Protein AF-A0A966XH64-F1 (afdb_monomer)

Foldseek 3Di:
DQCLVVVLVVCPDPVNVPFQKKKKQWPPQADPVRHGQDIDIDGSVQSPDSVSVLVVVCVRPVPTDIDIGGPDPVVVVVVVPPPPDDPDDPPDFAEAEEEEEEFADAPQLDPLQADPVRQGLEQKEWEADPPPPDQRIDIDGRVSSSVLNVCCVPPNDVVSLVVCLVVRVQGLSHDDDVRGRVDDRVDDGPSNVVQCVVDVDSGHYYYYHDGPVCVVDPQNPSVLVCVLVSVVVVLVVQVVVCVVVVHHYDYHYDDPDDHPDDDPPQPRPSSVSVVPPDNPPPPPPDD

Nearest PDB structures (foldseek):
  4i0w-assembly2_D  TM=5.482E-01  e=3.931E-04  Clostridium perfringens
  6mw4-assembly1_A  TM=4.835E-01  e=1.012E-02  Clostridioides difficile R20291
  8s7z-assembly2_D  TM=1.781E-01  e=1.167E+00  metagenome
  8s7z-assembly1_A  TM=2.053E-01  e=7.143E+00  metagenome

Radius of gyration: 20.45 Å; Cα contacts (8 Å, |Δi|>4): 408; chains: 1; bounding box: 51×51×65 Å

Secondary structure (DSSP, 8-state):
---HHHHHHHHHSTTTTT-SEEEEEEESSB-TTSPBPPPEEEEGGG-S-HHHHHHHHHHH-TT-EEEEEE--HHHHHHHHTSSS-----TTPPPEEEEEEEEES---TTSGGGB-TTS-BSEEEEEEE-SSSSS-SEEEEEHHHHHHHHHHHHHH-HHHHHHHHHHH-TTSTTSPBTTB--SSPTT---HHHHHHHHH--SS-EEEEEEPPHHHHH-TTSHHHHHHHHHHHHHHHHHHHHHHHHTT-EEEEEEEE-----SS-TTTTSHHHHHHHH-----------

pLDDT: mean 83.19, std 15.69, range [37.81, 98.56]

Solvent-accessible surface area (backbone atoms only — not comparable to full-atom values): 16780 Å² total; per-residue (Å²): 134,84,63,59,67,61,52,51,56,56,51,71,38,85,82,50,62,81,42,68,35,31,34,38,39,44,45,66,54,44,48,97,89,66,49,75,55,76,65,45,79,42,50,49,83,68,56,80,40,71,68,51,44,51,51,51,45,47,73,75,41,72,90,45,50,71,47,84,42,76,54,60,70,64,71,62,56,71,65,68,71,75,79,77,86,81,79,85,60,92,88,67,64,54,78,42,67,33,40,35,34,45,35,42,44,59,55,71,60,42,70,90,40,34,50,100,85,64,51,54,38,49,52,34,42,28,42,31,37,84,82,75,81,62,71,53,58,51,70,39,43,49,71,58,49,50,51,43,35,51,37,35,76,75,66,30,61,66,52,39,37,50,52,48,16,66,79,37,62,40,35,26,45,9,68,48,92,100,38,77,34,78,43,46,84,97,49,84,37,66,25,37,52,51,48,48,68,76,40,79,59,92,55,37,30,32,39,35,29,49,29,44,64,42,71,71,39,85,74,32,63,57,42,61,73,42,49,64,56,52,52,52,52,51,53,52,48,48,50,53,52,18,60,76,67,64,32,44,64,46,77,47,76,48,67,87,73,84,70,87,66,74,59,93,80,57,74,31,68,60,52,45,51,60,71,63,57,64,79,82,74,76,76,75,74,84,126

Structure (mmCIF, N/CA/C/O backbone):
data_AF-A0A9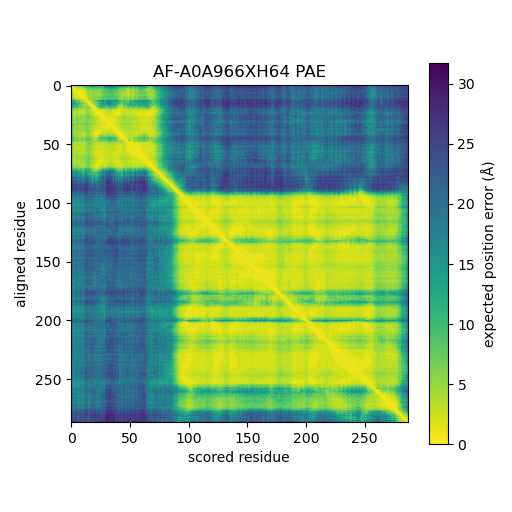66XH64-F1
#
_entry.id   AF-A0A966XH64-F1
#
loop_
_atom_site.group_PDB
_atom_site.id
_atom_site.type_symbol
_atom_site.label_atom_id
_atom_site.label_alt_id
_atom_site.label_comp_id
_atom_site.label_asym_id
_atom_site.label_entity_id
_atom_site.label_seq_id
_atom_site.pdbx_PDB_ins_code
_atom_site.Cartn_x
_atom_site.Cartn_y
_atom_site.Cartn_z
_atom_site.occupancy
_atom_site.B_iso_or_equiv
_atom_site.auth_seq_id
_atom_site.auth_comp_id
_atom_site.auth_asym_id
_atom_site.auth_atom_id
_atom_site.pdbx_PDB_model_num
ATOM 1 N N . TRP A 1 1 ? 7.274 -4.536 -20.091 1.00 41.25 1 TRP A N 1
ATOM 2 C CA . TRP A 1 1 ? 7.434 -5.653 -19.140 1.00 41.25 1 TRP A CA 1
ATOM 3 C C . TRP A 1 1 ? 6.354 -6.669 -19.455 1.00 41.25 1 TRP A C 1
ATOM 5 O O . TRP A 1 1 ? 5.189 -6.355 -19.278 1.00 41.25 1 TRP A O 1
ATOM 15 N N . ASN A 1 2 ? 6.704 -7.820 -20.031 1.00 51.53 2 ASN A N 1
ATOM 16 C CA . ASN A 1 2 ? 5.712 -8.775 -20.527 1.00 51.53 2 ASN A CA 1
ATOM 17 C C . ASN A 1 2 ? 5.490 -9.867 -19.466 1.00 51.53 2 ASN A C 1
ATOM 19 O O . ASN A 1 2 ? 6.179 -10.879 -19.477 1.00 51.53 2 ASN A O 1
ATOM 23 N N . PHE A 1 3 ? 4.588 -9.629 -18.507 1.00 59.50 3 PHE A N 1
ATOM 24 C CA . PHE A 1 3 ? 4.289 -10.559 -17.397 1.00 59.50 3 PHE A CA 1
ATOM 25 C C . PHE A 1 3 ? 3.492 -11.806 -17.836 1.00 59.50 3 PHE A C 1
ATOM 27 O O . PHE A 1 3 ? 3.330 -12.756 -17.071 1.00 59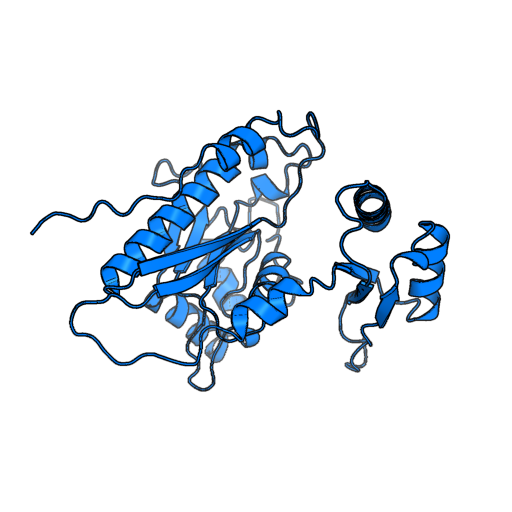.50 3 PHE A O 1
ATOM 34 N N . LEU A 1 4 ? 3.009 -11.819 -19.080 1.00 66.38 4 LEU A N 1
ATOM 35 C CA . LEU A 1 4 ? 2.127 -12.847 -19.632 1.00 66.38 4 LEU A CA 1
ATOM 36 C C . LEU A 1 4 ? 2.702 -14.272 -19.682 1.00 66.38 4 LEU A C 1
ATOM 38 O O . LEU A 1 4 ? 1.945 -15.189 -19.371 1.00 66.38 4 LEU A O 1
ATOM 42 N N . PRO A 1 5 ? 3.982 -14.515 -20.033 1.00 68.50 5 PRO A N 1
ATOM 43 C CA . PRO A 1 5 ? 4.531 -15.871 -20.045 1.00 68.50 5 PRO A CA 1
ATOM 44 C C . PRO A 1 5 ? 4.509 -16.512 -18.653 1.00 68.50 5 PRO A C 1
ATOM 46 O O . PRO A 1 5 ? 4.073 -17.651 -18.503 1.00 68.50 5 PRO A O 1
ATOM 49 N N . THR A 1 6 ? 4.913 -15.754 -17.630 1.00 61.62 6 THR A N 1
ATOM 50 C CA . THR A 1 6 ? 4.937 -16.211 -16.235 1.00 61.62 6 THR A CA 1
ATOM 51 C C . THR A 1 6 ? 3.526 -16.406 -15.689 1.00 61.62 6 THR A C 1
ATOM 53 O O . THR A 1 6 ? 3.247 -17.433 -15.072 1.00 61.62 6 THR A O 1
ATOM 56 N N . ALA A 1 7 ? 2.615 -15.465 -15.968 1.00 65.88 7 ALA A N 1
ATOM 57 C CA . ALA A 1 7 ? 1.212 -15.599 -15.591 1.00 65.88 7 ALA A CA 1
ATOM 58 C C . ALA A 1 7 ? 0.600 -16.859 -16.215 1.00 65.88 7 ALA A C 1
ATOM 60 O O . ALA A 1 7 ? 0.018 -17.671 -15.508 1.00 65.88 7 ALA A O 1
ATOM 61 N N . LEU A 1 8 ? 0.796 -17.088 -17.516 1.00 68.69 8 LEU A N 1
ATOM 62 C CA . LEU A 1 8 ? 0.237 -18.254 -18.193 1.00 68.69 8 LEU A CA 1
ATOM 63 C C . LEU A 1 8 ? 0.797 -19.579 -17.653 1.00 68.69 8 LEU A C 1
ATOM 65 O O . LEU A 1 8 ? 0.033 -20.521 -17.466 1.00 68.69 8 LEU A O 1
ATOM 69 N N . ALA A 1 9 ? 2.097 -19.646 -17.355 1.00 67.88 9 ALA A N 1
ATOM 70 C CA . ALA A 1 9 ? 2.701 -20.831 -16.746 1.00 67.88 9 ALA A CA 1
ATOM 71 C C . ALA A 1 9 ? 2.084 -21.140 -15.369 1.00 67.88 9 ALA A C 1
ATOM 73 O O . ALA A 1 9 ? 1.731 -22.287 -15.093 1.00 67.88 9 ALA A O 1
ATOM 74 N N . ALA A 1 10 ? 1.868 -20.114 -14.538 1.00 64.69 10 ALA A N 1
ATOM 75 C CA . ALA A 1 10 ? 1.192 -20.268 -13.251 1.00 64.69 10 ALA A CA 1
ATOM 76 C C . ALA A 1 10 ? -0.266 -20.735 -13.415 1.00 64.69 10 ALA A C 1
ATOM 78 O O . ALA A 1 10 ? -0.736 -21.581 -12.653 1.00 64.69 10 ALA A O 1
ATOM 79 N N . LEU A 1 11 ? -0.972 -20.241 -14.436 1.00 67.19 11 LEU A N 1
ATOM 80 C CA . LEU A 1 11 ? -2.354 -20.618 -14.756 1.00 67.19 11 LEU A CA 1
ATOM 81 C C . LEU A 1 11 ? -2.501 -22.051 -15.285 1.00 67.19 11 LEU A C 1
ATOM 83 O O . LEU A 1 11 ? -3.556 -22.658 -15.136 1.00 67.19 11 LEU A O 1
ATOM 87 N N . GLN A 1 12 ? -1.460 -22.606 -15.902 1.00 69.00 12 GLN A N 1
ATOM 88 C CA . GLN A 1 12 ? -1.478 -23.977 -16.417 1.00 69.00 12 GLN A CA 1
ATOM 89 C C . GLN A 1 12 ? -1.195 -25.037 -15.338 1.00 69.00 12 GLN A C 1
ATOM 91 O O . GLN A 1 12 ? -1.466 -26.222 -15.572 1.00 69.00 12 GLN A O 1
ATOM 96 N N . SER A 1 13 ? -0.705 -24.626 -14.161 1.00 68.62 13 SER A N 1
ATOM 97 C CA . SER A 1 13 ? -0.529 -25.512 -13.005 1.00 68.62 13 SER A CA 1
ATOM 98 C C . SER A 1 13 ? -1.875 -26.041 -12.477 1.00 68.62 13 SER A C 1
ATOM 100 O O . SER A 1 13 ? -2.925 -25.423 -12.639 1.00 68.62 13 SER A O 1
ATOM 102 N N . SER A 1 14 ? -1.878 -27.234 -11.878 1.00 53.59 14 SER A N 1
ATOM 103 C CA . SER A 1 14 ? -3.109 -27.932 -11.472 1.00 53.59 14 SER A CA 1
ATOM 104 C C . SER A 1 14 ? -3.907 -27.220 -10.374 1.00 53.59 14 SER A C 1
ATOM 106 O O . SER A 1 14 ? -5.112 -27.438 -10.274 1.00 53.59 14 SER A O 1
ATOM 108 N N . GLU A 1 15 ? -3.278 -26.359 -9.571 1.00 54.91 15 GLU A N 1
ATOM 109 C CA . GLU A 1 15 ? -3.934 -25.670 -8.450 1.00 54.91 15 GLU A CA 1
ATOM 110 C C . GLU A 1 15 ? -4.734 -24.424 -8.864 1.00 54.91 15 GLU A C 1
ATOM 112 O O . GLU A 1 15 ? -5.718 -24.078 -8.206 1.00 54.91 15 GLU A O 1
ATOM 117 N N . THR A 1 16 ? -4.377 -23.772 -9.975 1.00 53.72 16 THR A N 1
ATOM 118 C CA . THR A 1 16 ? -5.009 -22.526 -10.453 1.00 53.72 16 THR A CA 1
ATOM 119 C C . THR A 1 16 ? -6.187 -22.751 -11.402 1.00 53.72 16 THR A C 1
ATOM 121 O O . THR A 1 16 ? -6.945 -21.813 -11.659 1.00 53.72 16 THR A O 1
ATOM 124 N N . ARG A 1 17 ? -6.433 -23.998 -11.832 1.00 60.53 17 ARG A N 1
ATOM 125 C CA . ARG A 1 17 ? -7.585 -24.405 -12.668 1.00 60.53 17 ARG A CA 1
ATOM 126 C C . ARG A 1 17 ? -8.958 -24.256 -12.000 1.00 60.53 17 ARG A C 1
ATOM 128 O O . ARG A 1 17 ? -9.963 -24.625 -12.592 1.00 60.53 17 ARG A O 1
ATOM 135 N N . LYS A 1 18 ? -9.027 -23.737 -10.772 1.00 59.69 18 LYS A N 1
ATOM 136 C CA . LYS A 1 18 ? -10.293 -23.500 -10.060 1.00 59.69 18 LYS A CA 1
ATOM 137 C C . LYS A 1 18 ? -11.109 -22.331 -10.631 1.00 59.69 18 LYS A C 1
ATOM 139 O O . LYS A 1 18 ? -12.272 -22.190 -10.269 1.00 59.69 18 LYS A O 1
ATOM 144 N N . ASN A 1 19 ? -10.518 -21.491 -11.485 1.00 63.59 19 ASN A N 1
ATOM 145 C CA . ASN A 1 19 ? -11.215 -20.372 -12.116 1.00 63.59 19 ASN A CA 1
ATOM 146 C C . ASN A 1 19 ? -11.567 -20.702 -13.570 1.00 63.59 19 ASN A C 1
ATOM 148 O O . ASN A 1 19 ? -10.687 -20.807 -14.421 1.00 63.59 19 ASN A O 1
ATOM 152 N N . ASP A 1 20 ? -12.863 -20.781 -13.867 1.00 77.94 20 ASP A N 1
ATOM 153 C CA . ASP A 1 20 ? -13.353 -21.040 -15.230 1.00 77.94 20 ASP A CA 1
ATOM 154 C C . ASP A 1 20 ? -13.128 -19.838 -16.168 1.00 77.94 20 ASP A C 1
ATOM 156 O O . ASP A 1 20 ? -13.084 -19.980 -17.391 1.00 77.94 20 ASP A O 1
ATOM 160 N N . HIS A 1 21 ? -13.012 -18.634 -15.597 1.00 82.12 21 HIS A N 1
ATOM 161 C CA . HIS A 1 21 ? -12.959 -17.379 -16.337 1.00 82.12 21 HIS A CA 1
ATOM 162 C C . HIS A 1 21 ? -11.909 -16.419 -15.774 1.00 82.12 21 HIS A C 1
ATOM 164 O O . HIS A 1 21 ? -11.651 -16.350 -14.571 1.00 82.12 21 HIS A O 1
ATOM 170 N N . TYR A 1 22 ? -11.362 -15.614 -16.675 1.00 85.06 22 TYR A N 1
ATOM 171 C CA . TYR A 1 22 ? -10.426 -14.534 -16.404 1.00 85.06 22 TYR A CA 1
ATOM 172 C C . TYR A 1 22 ? -10.934 -13.251 -17.050 1.00 85.06 22 TYR A C 1
ATOM 174 O O . TYR A 1 22 ? -11.783 -13.276 -17.942 1.00 85.06 22 TYR A O 1
ATOM 182 N N . GLN A 1 23 ? -10.399 -12.121 -16.616 1.00 87.50 23 GLN A N 1
ATOM 183 C CA . GLN A 1 23 ? -10.641 -10.818 -17.206 1.00 87.50 23 GLN A CA 1
ATOM 184 C C . GLN A 1 23 ? -9.328 -10.258 -17.747 1.00 87.50 23 GLN A C 1
ATOM 186 O O . GLN A 1 23 ? -8.337 -10.157 -17.026 1.00 87.50 23 GLN A O 1
ATOM 191 N N . LEU A 1 24 ? -9.336 -9.892 -19.026 1.00 87.94 24 LEU A N 1
ATOM 192 C CA . LEU A 1 24 ? -8.301 -9.085 -19.653 1.00 87.94 24 LEU A CA 1
ATOM 193 C C . LEU A 1 24 ? -8.607 -7.615 -19.396 1.00 87.94 24 LEU A C 1
ATOM 195 O O . LEU A 1 24 ? -9.653 -7.108 -19.811 1.00 87.94 24 LEU A O 1
ATOM 199 N N . ILE A 1 25 ? -7.690 -6.948 -18.704 1.00 84.62 25 ILE A N 1
ATOM 200 C CA . ILE A 1 25 ? -7.799 -5.545 -18.318 1.00 84.62 25 ILE A CA 1
ATOM 201 C C . ILE A 1 25 ? -6.738 -4.762 -19.100 1.00 84.62 25 ILE A C 1
ATOM 203 O O . ILE A 1 25 ? -5.549 -5.010 -18.887 1.00 84.62 25 ILE A O 1
ATOM 207 N N . PRO A 1 26 ? -7.129 -3.853 -20.009 1.00 87.44 26 PRO A N 1
ATOM 208 C CA . PRO A 1 26 ? -6.177 -3.087 -20.799 1.00 87.44 26 PRO A CA 1
ATOM 209 C C . PRO A 1 26 ? -5.445 -2.054 -19.935 1.00 87.44 26 PRO A C 1
ATOM 211 O O . PRO A 1 26 ? -6.023 -1.439 -19.035 1.00 87.44 26 PRO A O 1
ATOM 214 N N . VAL A 1 27 ? -4.172 -1.828 -20.238 1.00 78.88 27 VAL A N 1
ATOM 215 C CA . VAL A 1 27 ? -3.314 -0.841 -19.585 1.00 78.88 27 VAL A CA 1
ATOM 216 C C . VAL A 1 27 ? -2.642 0.008 -20.671 1.00 78.88 27 VAL A C 1
ATOM 218 O O . VAL A 1 27 ? -1.902 -0.533 -21.491 1.00 78.88 27 VAL A O 1
ATOM 221 N N . PRO A 1 28 ? -2.871 1.336 -20.693 1.00 83.50 28 PRO A N 1
ATOM 222 C CA . PRO A 1 28 ? -3.762 2.106 -19.812 1.00 83.50 28 PRO A CA 1
ATOM 223 C C . PRO A 1 28 ? -5.261 1.829 -20.058 1.00 83.50 28 PRO A C 1
ATOM 225 O O . PRO A 1 28 ? -5.661 1.511 -21.171 1.00 83.50 28 PRO A O 1
ATOM 228 N N . LEU A 1 29 ? -6.111 2.045 -19.040 1.00 80.31 29 LEU A N 1
ATOM 229 C CA . LEU A 1 29 ? -7.578 1.850 -19.111 1.00 80.31 29 LEU A CA 1
ATOM 230 C C . LEU A 1 29 ? -8.305 2.810 -20.072 1.00 80.31 29 LEU A C 1
ATOM 232 O O . LEU A 1 29 ? -9.491 2.636 -20.348 1.00 80.31 29 LEU A O 1
ATOM 236 N N . LYS A 1 30 ? -7.626 3.855 -20.547 1.00 83.88 30 LYS A N 1
ATOM 237 C CA . LYS A 1 30 ? -8.154 4.830 -21.505 1.00 83.88 30 LYS A CA 1
ATOM 238 C C . LYS A 1 30 ? -7.196 4.968 -22.681 1.00 83.88 30 LYS A C 1
ATOM 240 O O . LYS A 1 30 ? -5.985 4.820 -22.513 1.00 83.88 30 LYS A O 1
ATOM 245 N N . LYS A 1 31 ? -7.733 5.252 -23.864 1.00 88.19 31 LYS A N 1
ATOM 246 C CA . LYS A 1 31 ? -6.954 5.619 -25.052 1.00 88.19 31 LYS A CA 1
ATOM 247 C C . LYS A 1 31 ? -6.416 7.048 -24.916 1.00 88.19 31 LYS A C 1
ATOM 249 O O . LYS A 1 31 ? -6.796 7.785 -24.005 1.00 88.19 31 LYS A O 1
ATOM 254 N N . ALA A 1 32 ? -5.529 7.441 -25.830 1.00 86.00 32 ALA A N 1
ATOM 255 C CA . ALA A 1 32 ? -4.934 8.781 -25.843 1.00 86.00 32 ALA A CA 1
ATOM 256 C C . ALA A 1 32 ? -5.978 9.906 -25.991 1.00 86.00 32 ALA A C 1
ATOM 258 O O . ALA A 1 32 ? -5.779 11.000 -25.474 1.00 86.00 32 ALA A O 1
ATOM 259 N N . ASP A 1 33 ? -7.109 9.619 -26.638 1.00 90.12 33 ASP A N 1
ATOM 260 C CA . ASP A 1 33 ? -8.251 10.530 -26.790 1.00 90.12 33 ASP A CA 1
ATOM 261 C C . ASP A 1 33 ? -9.179 10.577 -25.555 1.00 90.12 33 ASP A C 1
ATOM 263 O O . ASP A 1 33 ? -10.186 11.283 -25.551 1.00 90.12 33 ASP A O 1
ATOM 267 N N . GLY A 1 34 ? -8.856 9.830 -24.493 1.00 85.50 34 GLY A N 1
ATOM 268 C CA . GLY A 1 34 ? -9.627 9.765 -23.253 1.00 85.50 34 GLY A CA 1
ATOM 269 C C . GLY A 1 34 ? -10.794 8.774 -23.264 1.00 85.50 34 GLY A C 1
ATOM 270 O O . GLY A 1 34 ? -11.421 8.591 -22.212 1.00 85.50 34 GLY A O 1
ATOM 271 N N . THR A 1 35 ? -11.070 8.103 -24.387 1.00 90.62 35 THR A N 1
ATOM 272 C CA . THR A 1 35 ? -12.113 7.070 -24.456 1.00 90.62 35 THR A CA 1
ATOM 273 C C . THR A 1 35 ? -11.723 5.841 -23.618 1.00 90.62 35 THR A C 1
ATOM 275 O O . THR A 1 35 ? -10.549 5.454 -23.601 1.00 90.62 35 THR A O 1
ATOM 278 N N . PRO A 1 36 ? -12.656 5.225 -22.865 1.00 85.25 36 PRO A N 1
ATOM 279 C CA . PRO A 1 36 ? -12.375 4.002 -22.114 1.00 85.25 36 PRO A CA 1
ATOM 280 C C . PRO A 1 36 ? -12.020 2.834 -23.042 1.00 85.25 36 PRO A C 1
ATOM 282 O O . PRO A 1 36 ? -12.632 2.670 -24.095 1.00 85.25 36 PRO A O 1
ATOM 285 N N . ARG A 1 37 ? -11.062 1.999 -22.635 1.00 88.31 37 ARG A N 1
ATOM 286 C CA . ARG A 1 37 ? -10.805 0.700 -23.269 1.00 88.31 37 ARG A CA 1
ATOM 287 C C . ARG A 1 37 ? -11.661 -0.374 -22.594 1.00 88.31 37 ARG A C 1
ATOM 289 O O . ARG A 1 37 ? -11.861 -0.342 -21.380 1.00 88.31 37 ARG A O 1
ATOM 296 N N . GLU A 1 38 ? -12.163 -1.327 -23.372 1.00 87.44 38 GLU A N 1
ATOM 297 C CA . GLU A 1 38 ? -13.032 -2.384 -22.853 1.00 87.44 38 GLU A CA 1
ATOM 298 C C . GLU A 1 38 ? -12.235 -3.487 -22.146 1.00 87.44 38 GLU A C 1
ATOM 300 O O . GLU A 1 38 ? -11.211 -3.966 -22.636 1.00 87.44 38 GLU A O 1
ATOM 305 N N . THR A 1 39 ? -12.734 -3.935 -20.991 1.00 87.38 39 THR A N 1
ATOM 306 C CA . THR A 1 39 ? -12.255 -5.169 -20.357 1.00 87.38 39 THR A CA 1
ATOM 307 C C . THR A 1 39 ? -13.004 -6.358 -20.939 1.00 87.38 39 THR A C 1
ATOM 309 O O . THR A 1 39 ? -14.230 -6.312 -21.033 1.00 87.38 39 THR A O 1
ATOM 312 N N . THR A 1 40 ? -12.311 -7.451 -21.245 1.00 89.44 40 THR A N 1
ATOM 313 C CA . THR A 1 40 ? -12.943 -8.637 -21.846 1.00 89.44 40 THR A CA 1
ATOM 314 C C . THR A 1 40 ? -12.830 -9.842 -20.927 1.00 89.44 40 THR A C 1
ATOM 316 O O . THR A 1 40 ? -11.745 -10.163 -20.446 1.00 89.44 40 THR A O 1
ATOM 319 N N . LYS A 1 41 ? -13.946 -10.542 -20.700 1.00 89.38 41 LYS A N 1
ATOM 320 C CA . LYS A 1 41 ? -13.931 -11.842 -20.021 1.00 89.38 41 LYS A CA 1
ATOM 321 C C . LYS A 1 41 ? -13.487 -12.925 -20.999 1.00 89.38 41 LYS A C 1
ATOM 323 O O . LYS A 1 41 ? -13.984 -12.985 -22.120 1.00 89.38 41 LYS A O 1
ATOM 328 N N . ILE A 1 42 ? -12.587 -13.796 -20.568 1.00 86.88 42 ILE A N 1
ATOM 329 C CA . ILE A 1 42 ? -12.110 -14.931 -21.353 1.00 86.88 42 ILE A CA 1
ATOM 330 C C . ILE A 1 42 ? -12.251 -16.216 -20.541 1.00 86.88 42 ILE A C 1
ATOM 332 O O . ILE A 1 42 ? -11.940 -16.244 -19.353 1.00 86.88 42 ILE A O 1
ATOM 336 N N . ALA A 1 43 ? -12.730 -17.281 -21.177 1.00 85.19 43 ALA A N 1
ATOM 337 C CA . ALA A 1 43 ? -12.742 -18.606 -20.567 1.00 85.19 43 ALA A CA 1
ATOM 338 C C . ALA A 1 43 ? -11.314 -19.167 -20.481 1.00 85.19 43 ALA A C 1
ATOM 340 O O . ALA A 1 43 ? -10.504 -18.933 -21.387 1.00 85.19 43 ALA A O 1
ATOM 341 N N . PHE A 1 44 ? -11.019 -19.934 -19.428 1.00 79.31 44 PHE A N 1
ATOM 342 C CA . PHE A 1 44 ? -9.717 -20.586 -19.237 1.00 79.31 44 PHE A CA 1
ATOM 343 C C . PHE A 1 44 ? -9.340 -21.498 -20.410 1.00 79.31 44 PHE A C 1
ATOM 345 O O . PHE A 1 44 ? -8.196 -21.510 -20.850 1.00 79.31 44 PHE A O 1
ATOM 352 N N . GLU A 1 45 ? -10.310 -22.207 -20.986 1.00 75.56 45 GLU A N 1
ATOM 353 C CA . GLU A 1 45 ? -10.104 -23.069 -22.160 1.00 75.56 45 GLU A CA 1
ATOM 354 C C . GLU A 1 45 ? -9.557 -22.290 -23.371 1.00 75.56 45 GLU A C 1
ATOM 356 O O . GLU A 1 45 ? -8.821 -22.826 -24.199 1.00 75.56 45 GLU A O 1
ATOM 361 N N . GLY A 1 46 ? -9.847 -20.986 -23.441 1.00 66.88 46 GLY A N 1
ATOM 362 C CA . GLY A 1 46 ? -9.312 -20.070 -24.446 1.00 66.88 46 GLY A CA 1
ATOM 363 C C . GLY A 1 46 ? -7.860 -19.632 -24.211 1.00 66.88 46 GLY A C 1
ATOM 364 O O . GLY A 1 46 ? -7.334 -18.884 -25.035 1.00 66.88 46 GLY A O 1
ATOM 365 N N . LEU A 1 47 ? -7.221 -20.075 -23.121 1.00 75.56 47 LEU A N 1
ATOM 366 C CA . LEU A 1 47 ? -5.845 -19.767 -22.704 1.00 75.56 47 LEU A CA 1
ATOM 367 C C . LEU A 1 47 ? -4.883 -20.947 -22.928 1.00 75.56 47 LEU A C 1
ATOM 369 O O . LEU A 1 47 ? -3.981 -21.206 -22.133 1.00 75.56 47 LEU A O 1
ATOM 373 N N . SER A 1 48 ? -5.049 -21.677 -24.031 1.00 76.00 48 SER A N 1
ATOM 374 C CA . SER A 1 48 ? -4.249 -22.877 -24.316 1.00 76.00 48 SER A CA 1
ATOM 375 C C . SER A 1 48 ? -2.766 -22.594 -24.594 1.00 76.00 48 SER A C 1
ATOM 377 O O . SER A 1 48 ? -1.927 -23.477 -24.426 1.00 76.00 48 SER A O 1
ATOM 379 N N . SER A 1 49 ? -2.411 -21.372 -25.007 1.00 81.81 49 SER A N 1
ATOM 380 C CA . SER A 1 49 ? -1.019 -20.965 -25.220 1.00 81.81 49 SER A CA 1
ATOM 381 C C . SER A 1 49 ? -0.838 -19.447 -25.184 1.00 81.81 49 SER A C 1
ATOM 383 O O . SER A 1 49 ? -1.779 -18.680 -25.406 1.00 81.81 49 SER A O 1
ATOM 385 N N . LEU A 1 50 ? 0.410 -19.011 -24.985 1.00 80.56 50 LEU A N 1
ATOM 386 C CA . LEU A 1 50 ? 0.780 -17.594 -24.988 1.00 80.56 50 LEU A CA 1
ATOM 387 C C . LEU A 1 50 ? 0.449 -16.936 -26.329 1.00 80.56 50 LEU A C 1
ATOM 389 O O . LEU A 1 50 ? -0.054 -15.819 -26.358 1.00 80.56 50 LEU A O 1
ATOM 393 N N . LYS A 1 51 ? 0.660 -17.659 -27.433 1.00 85.75 51 LYS A N 1
ATOM 394 C CA . LYS A 1 51 ? 0.366 -17.177 -28.785 1.00 85.75 51 LYS A CA 1
ATOM 395 C C . LYS A 1 51 ? -1.127 -16.902 -28.984 1.00 85.75 51 LYS A C 1
ATOM 397 O O . LYS A 1 51 ? -1.485 -15.907 -29.606 1.00 85.75 51 LYS A O 1
ATOM 402 N N . VAL A 1 52 ? -1.995 -17.755 -28.436 1.00 85.00 52 VAL A N 1
ATOM 403 C CA . VAL A 1 52 ? -3.454 -17.558 -28.492 1.00 85.00 52 VAL A CA 1
ATOM 404 C C . VAL A 1 52 ? -3.863 -16.332 -27.679 1.00 85.00 52 VAL A C 1
ATOM 406 O O . VAL A 1 52 ? -4.639 -15.510 -28.163 1.00 85.00 52 VAL A O 1
ATOM 409 N N . LEU A 1 53 ? -3.309 -16.173 -26.474 1.00 84.88 53 LEU A N 1
ATOM 410 C CA . LEU A 1 53 ? -3.597 -15.023 -25.619 1.00 84.88 53 LEU A CA 1
ATOM 411 C C . LEU A 1 53 ? -3.122 -13.703 -26.243 1.00 84.88 53 LEU A C 1
ATOM 413 O O . LEU A 1 53 ? -3.888 -12.745 -26.297 1.00 84.88 53 LEU A O 1
ATOM 417 N N . GLN A 1 54 ? -1.908 -13.681 -26.797 1.00 87.44 54 GLN A N 1
ATOM 418 C CA . GLN A 1 54 ? -1.369 -12.533 -27.533 1.00 87.44 54 GLN A CA 1
ATOM 419 C C . GLN A 1 54 ? -2.224 -12.186 -28.756 1.00 87.44 54 GLN A C 1
ATOM 421 O O . GLN A 1 54 ? -2.512 -11.015 -28.983 1.00 87.44 54 GLN A O 1
ATOM 426 N N . GLY A 1 55 ? -2.684 -13.190 -29.512 1.00 89.38 55 GLY A N 1
ATOM 427 C CA . GLY A 1 55 ? -3.590 -12.977 -30.643 1.00 89.38 55 GLY A CA 1
ATOM 428 C C . GLY A 1 55 ? -4.928 -12.363 -30.222 1.00 89.38 55 GLY A C 1
ATOM 429 O O . GLY A 1 55 ? -5.418 -11.455 -30.885 1.00 89.38 55 GLY A O 1
ATOM 430 N N . LYS A 1 56 ? -5.494 -12.805 -29.090 1.00 88.38 56 LYS A N 1
ATOM 431 C CA . LYS A 1 56 ? -6.717 -12.214 -28.522 1.00 88.38 56 LYS A CA 1
ATOM 432 C C . LYS A 1 56 ? -6.500 -10.771 -28.067 1.00 88.38 56 LYS A C 1
ATOM 434 O O . LYS A 1 56 ? -7.330 -9.929 -28.377 1.00 88.38 56 LYS A O 1
ATOM 439 N N . MET A 1 57 ? -5.401 -10.481 -27.371 1.00 89.94 57 MET A N 1
ATOM 440 C CA . MET A 1 57 ? -5.070 -9.118 -26.936 1.00 89.94 57 MET A CA 1
ATOM 441 C C . MET A 1 57 ? -4.907 -8.169 -28.127 1.00 89.94 57 MET A C 1
ATOM 443 O O . MET A 1 57 ? -5.535 -7.118 -28.153 1.00 89.94 57 MET A O 1
ATOM 447 N N . ALA A 1 58 ? -4.144 -8.577 -29.145 1.00 90.06 58 ALA A N 1
ATOM 448 C CA . ALA A 1 58 ? -3.935 -7.774 -30.348 1.00 90.06 58 ALA A CA 1
ATOM 449 C C . ALA A 1 58 ? -5.234 -7.532 -31.138 1.00 90.06 58 ALA A C 1
ATOM 451 O O . ALA A 1 58 ? -5.387 -6.484 -31.756 1.00 90.06 58 ALA A O 1
ATOM 452 N N . ALA A 1 59 ? -6.170 -8.489 -31.116 1.00 91.31 59 ALA A N 1
ATOM 453 C CA . ALA A 1 59 ? -7.482 -8.338 -31.742 1.00 91.31 59 ALA A CA 1
ATOM 454 C C . ALA A 1 59 ? -8.431 -7.420 -30.952 1.00 91.31 59 ALA A C 1
ATOM 456 O O . ALA A 1 59 ? -9.312 -6.813 -31.555 1.00 91.31 59 ALA A O 1
ATOM 457 N N . LEU A 1 60 ? -8.274 -7.335 -29.626 1.00 91.12 60 LEU A N 1
ATOM 458 C CA . LEU A 1 60 ? -9.058 -6.433 -28.781 1.00 91.12 60 LEU A CA 1
ATOM 459 C C . LEU A 1 60 ? -8.579 -4.990 -28.931 1.00 91.12 60 LEU A C 1
ATOM 461 O O . LEU A 1 60 ? -9.384 -4.097 -29.186 1.00 91.12 60 LEU A O 1
ATOM 465 N N . ASP A 1 61 ? -7.277 -4.767 -28.767 1.00 90.62 61 ASP A N 1
ATOM 466 C CA . ASP A 1 61 ? -6.663 -3.458 -28.937 1.00 90.62 61 ASP A CA 1
ATOM 467 C C . ASP A 1 61 ? -5.138 -3.617 -29.120 1.00 90.62 61 ASP A C 1
ATOM 469 O O . ASP A 1 61 ? -4.430 -3.930 -28.157 1.00 90.62 61 ASP A O 1
ATOM 473 N N . PRO A 1 62 ? -4.605 -3.425 -30.341 1.00 89.62 62 PRO A N 1
ATOM 474 C CA . PRO A 1 62 ? -3.185 -3.632 -30.625 1.00 89.62 62 PRO A CA 1
ATOM 475 C C . PRO A 1 62 ? -2.273 -2.610 -29.929 1.00 89.62 62 PRO A C 1
ATOM 477 O O . PRO A 1 62 ? -1.074 -2.855 -29.814 1.00 89.62 62 PRO A O 1
ATOM 480 N N . ASP A 1 63 ? -2.834 -1.499 -29.440 1.00 88.94 63 ASP A N 1
ATOM 481 C CA . ASP A 1 63 ? -2.102 -0.416 -28.781 1.00 88.94 63 ASP A CA 1
ATOM 482 C C . ASP A 1 63 ? -2.186 -0.492 -27.243 1.00 88.94 63 ASP A C 1
ATOM 484 O O . ASP A 1 63 ? -1.863 0.485 -26.556 1.00 88.94 63 ASP A O 1
ATOM 488 N N . ALA A 1 64 ? -2.709 -1.585 -26.678 1.00 84.88 64 ALA A N 1
ATOM 489 C CA . ALA A 1 64 ? -2.766 -1.816 -25.233 1.00 84.88 64 ALA A CA 1
ATOM 490 C C . ALA A 1 64 ? -1.899 -3.001 -24.814 1.00 84.88 64 ALA A C 1
ATOM 492 O O . ALA A 1 64 ? -1.921 -4.074 -25.416 1.00 84.88 64 ALA A O 1
ATOM 493 N N . ASP A 1 65 ? -1.234 -2.832 -23.674 1.00 85.25 65 ASP A N 1
ATOM 494 C CA . ASP A 1 65 ? -0.832 -3.968 -22.858 1.00 85.25 65 ASP A CA 1
ATOM 495 C C . ASP A 1 65 ? -2.049 -4.480 -22.075 1.00 85.25 65 ASP A C 1
ATOM 497 O O . ASP A 1 65 ? -3.005 -3.741 -21.837 1.00 85.25 65 ASP A O 1
ATOM 501 N N . TYR A 1 66 ? -2.028 -5.739 -21.636 1.00 85.19 66 TYR A N 1
ATOM 502 C CA . TYR A 1 66 ? -3.112 -6.297 -20.825 1.00 85.19 66 TYR A CA 1
ATOM 503 C C . TYR A 1 66 ? -2.596 -6.979 -19.568 1.00 85.19 66 TYR A C 1
ATOM 505 O O . TYR A 1 66 ? -1.595 -7.697 -19.581 1.00 85.19 66 TYR A O 1
ATOM 513 N N . PHE A 1 67 ? -3.358 -6.801 -18.494 1.00 81.00 67 PHE A N 1
ATOM 514 C CA . PHE A 1 67 ? -3.275 -7.599 -17.285 1.00 81.00 67 PHE A CA 1
ATOM 515 C C . PHE A 1 67 ? -4.328 -8.709 -17.328 1.00 81.00 67 PHE A C 1
ATOM 517 O O . PHE A 1 67 ? -5.468 -8.476 -17.735 1.00 81.00 67 PHE A O 1
ATOM 524 N N . LEU A 1 68 ? -3.953 -9.912 -16.898 1.00 81.50 68 LEU A N 1
ATOM 525 C CA . LEU A 1 68 ? -4.857 -11.053 -16.806 1.00 81.50 68 LEU A CA 1
ATOM 526 C C . LEU A 1 68 ? -5.234 -11.278 -15.339 1.00 81.50 68 LEU A C 1
ATOM 528 O O . LEU A 1 68 ? -4.401 -11.707 -14.545 1.00 81.50 68 LEU A O 1
ATOM 532 N N . SER A 1 69 ? -6.486 -10.992 -14.988 1.00 79.62 69 SER A N 1
ATOM 533 C CA . SER A 1 69 ? -7.004 -11.126 -13.624 1.00 79.62 69 SER A CA 1
ATOM 534 C C . SER A 1 69 ? -7.943 -12.336 -13.508 1.00 79.62 69 SER A C 1
ATOM 536 O O . SER A 1 69 ? -8.836 -12.475 -14.348 1.00 79.62 69 SER A O 1
ATOM 538 N N . PRO A 1 70 ? -7.791 -13.230 -12.515 1.00 77.38 70 PRO A N 1
ATOM 539 C CA . PRO A 1 70 ? -8.763 -14.294 -12.268 1.00 77.38 70 PRO A CA 1
ATOM 540 C C . PRO A 1 70 ? -10.105 -13.714 -11.806 1.00 77.38 70 PRO A C 1
ATOM 542 O O . PRO A 1 70 ? -10.158 -12.899 -10.886 1.00 77.38 70 PRO A O 1
ATOM 545 N N . LEU A 1 71 ? -11.212 -14.168 -12.402 1.00 71.56 71 LEU A N 1
ATOM 546 C CA . LEU A 1 71 ? -12.552 -13.835 -11.912 1.00 71.56 71 LEU A CA 1
ATOM 547 C C . LEU A 1 71 ? -12.902 -14.781 -10.762 1.00 71.56 71 LEU A C 1
ATOM 549 O O . LEU A 1 71 ? -13.506 -15.833 -10.962 1.00 71.56 71 LEU A O 1
ATOM 553 N N . CYS A 1 72 ? -12.483 -14.420 -9.552 1.00 58.88 72 CYS A N 1
ATOM 554 C CA . CYS A 1 72 ? -12.749 -15.226 -8.368 1.00 58.88 72 CYS A CA 1
ATOM 555 C C . CYS A 1 72 ? -14.227 -15.086 -7.956 1.00 58.88 72 CYS A C 1
ATOM 557 O O . CYS A 1 72 ? -14.632 -14.033 -7.460 1.00 58.88 72 CYS A O 1
ATOM 559 N N . LYS A 1 73 ? -15.037 -16.142 -8.140 1.00 54.41 73 LYS A N 1
ATOM 560 C CA . LYS A 1 73 ? -16.459 -16.168 -7.723 1.00 54.41 73 LYS A CA 1
ATOM 561 C C . LYS A 1 73 ? -16.630 -15.891 -6.216 1.00 54.41 73 LYS A C 1
ATOM 563 O O . LYS A 1 73 ? -17.554 -15.191 -5.818 1.00 54.41 73 LYS A O 1
ATOM 568 N N . SER A 1 74 ? -15.694 -16.354 -5.381 1.00 49.50 74 SER A N 1
ATOM 569 C CA . SER A 1 74 ? -15.793 -16.255 -3.915 1.00 49.50 74 SER A CA 1
ATOM 570 C C . SER A 1 74 ? -15.586 -14.844 -3.350 1.00 49.50 74 SER A C 1
ATOM 572 O O . SER A 1 74 ? -16.113 -14.535 -2.280 1.00 49.50 74 SER A O 1
ATOM 574 N N . ALA A 1 75 ? -14.865 -13.966 -4.056 1.00 44.62 75 ALA A N 1
ATOM 575 C CA . ALA A 1 75 ? -14.661 -12.588 -3.606 1.00 44.62 75 ALA A CA 1
ATOM 576 C C . ALA A 1 75 ? -15.960 -11.764 -3.673 1.00 44.62 75 ALA A C 1
ATOM 578 O O . ALA A 1 75 ? -16.164 -10.881 -2.847 1.00 44.62 75 ALA A O 1
ATOM 579 N N . GLN A 1 76 ? -16.860 -12.082 -4.610 1.00 41.81 76 GLN A N 1
ATOM 580 C CA . GLN A 1 76 ? -18.163 -11.418 -4.723 1.00 41.81 76 GLN A CA 1
ATOM 581 C C . GLN A 1 76 ? -19.196 -11.980 -3.734 1.00 41.81 76 GLN A C 1
ATOM 583 O O . GLN A 1 76 ? -19.999 -11.221 -3.197 1.00 41.81 76 GLN A O 1
ATOM 588 N N . GLU A 1 77 ? -19.159 -13.283 -3.439 1.00 40.28 77 GLU A N 1
ATOM 589 C CA . GLU A 1 77 ? -20.160 -13.933 -2.576 1.00 40.28 77 GLU A CA 1
ATOM 590 C C . GLU A 1 77 ? -19.888 -13.764 -1.066 1.00 40.28 77 GLU A C 1
ATOM 592 O O . GLU A 1 77 ? -20.835 -13.654 -0.286 1.00 40.28 77 GLU A O 1
ATOM 597 N N . SER A 1 78 ? -18.625 -13.661 -0.617 1.00 41.44 78 SER A N 1
ATOM 598 C CA . SER A 1 78 ? -18.327 -13.506 0.827 1.00 41.44 78 SER A CA 1
ATOM 599 C C . SER A 1 78 ? -18.635 -12.111 1.399 1.00 41.44 78 SER A C 1
ATOM 601 O O . SER A 1 78 ? -18.679 -11.933 2.617 1.00 41.44 78 SER A O 1
ATOM 603 N N . VAL A 1 79 ? -18.856 -11.118 0.532 1.00 40.41 79 VAL A N 1
ATOM 604 C CA . VAL A 1 79 ? -19.155 -9.729 0.926 1.00 40.41 79 VAL A CA 1
ATOM 605 C C . VAL A 1 79 ? -20.665 -9.486 1.033 1.00 40.41 79 VAL A C 1
ATOM 607 O O . VAL A 1 79 ? -21.101 -8.695 1.864 1.00 40.41 79 VAL A O 1
ATOM 610 N N . LEU A 1 80 ? -21.480 -10.214 0.263 1.00 38.22 80 LEU A N 1
ATOM 611 C CA . LEU A 1 80 ? -22.938 -10.036 0.226 1.00 38.22 80 LEU A CA 1
ATOM 612 C C . LEU A 1 80 ? -23.694 -10.736 1.369 1.00 38.22 80 LEU A C 1
ATOM 614 O O . LEU A 1 80 ? -24.853 -10.417 1.603 1.00 38.22 80 LEU A O 1
ATOM 618 N N . SER A 1 81 ? -23.065 -11.658 2.105 1.00 37.81 81 SER A N 1
ATOM 619 C CA . SER A 1 81 ? -23.732 -12.430 3.173 1.00 37.81 81 SER A CA 1
ATOM 620 C C . SER A 1 81 ? -23.635 -11.819 4.578 1.00 37.81 81 SER A C 1
ATOM 622 O O . SER A 1 81 ? -24.212 -12.361 5.514 1.00 37.81 81 SER A O 1
ATOM 624 N N . THR A 1 82 ? -22.941 -10.689 4.757 1.00 44.75 82 THR A N 1
ATOM 625 C CA . THR A 1 82 ? -22.703 -10.087 6.088 1.00 44.75 82 THR A CA 1
ATOM 626 C C . THR A 1 82 ? -23.645 -8.939 6.474 1.00 44.75 82 THR A C 1
ATOM 628 O O . THR A 1 82 ? -23.416 -8.293 7.492 1.00 44.75 82 THR A O 1
ATOM 631 N N . SER A 1 83 ? -24.693 -8.653 5.695 1.00 43.19 83 SER A N 1
ATOM 632 C CA . SER A 1 83 ? -25.519 -7.445 5.892 1.00 43.19 83 SER A CA 1
ATOM 633 C C . SER A 1 83 ? -26.893 -7.670 6.529 1.00 43.19 83 SER A C 1
ATOM 635 O O . SER A 1 83 ? -27.594 -6.694 6.783 1.00 43.19 83 SER A O 1
ATOM 637 N N . GLU A 1 84 ? -27.284 -8.907 6.831 1.00 41.62 84 GLU A N 1
ATOM 638 C CA . GLU A 1 84 ? -28.599 -9.202 7.408 1.00 41.62 84 GLU A CA 1
ATOM 639 C C . GLU A 1 84 ? -28.426 -9.911 8.757 1.00 41.62 84 GLU A C 1
ATOM 641 O O . GLU A 1 84 ? -27.857 -10.997 8.817 1.00 41.62 84 GLU A O 1
ATOM 646 N N . ASN A 1 85 ? -28.936 -9.282 9.823 1.00 45.69 85 ASN A N 1
ATOM 647 C CA . ASN A 1 85 ? -28.949 -9.699 11.239 1.00 45.69 85 ASN A CA 1
ATOM 648 C C . ASN A 1 85 ? -27.848 -9.094 12.131 1.00 45.69 85 ASN A C 1
ATOM 650 O O . ASN A 1 85 ? -26.910 -9.767 12.550 1.00 45.69 85 ASN A O 1
ATOM 654 N N . LEU A 1 86 ? -28.031 -7.827 12.516 1.00 49.38 86 LEU A N 1
ATOM 655 C CA . LEU A 1 86 ? -27.455 -7.273 13.746 1.00 49.38 86 LEU A CA 1
ATOM 656 C C . LEU A 1 86 ? -28.594 -6.770 14.639 1.00 49.38 86 LEU A C 1
ATOM 658 O O . LEU A 1 86 ? -28.913 -5.583 14.672 1.00 49.38 86 LEU A O 1
ATOM 662 N N . GLU A 1 87 ? -29.220 -7.697 15.362 1.00 48.12 87 GLU A N 1
ATOM 663 C CA . GLU A 1 87 ? -29.871 -7.348 16.622 1.00 48.12 87 GLU A CA 1
ATOM 664 C C . GLU A 1 87 ? -28.757 -7.061 17.639 1.00 48.12 87 GLU A C 1
ATOM 666 O O . GLU A 1 87 ? -27.907 -7.904 17.921 1.00 48.12 87 GLU A O 1
ATOM 671 N N . ASN A 1 88 ? -28.710 -5.816 18.118 1.00 43.53 88 ASN A N 1
ATOM 672 C CA . ASN A 1 88 ? -27.706 -5.325 19.057 1.00 43.53 88 ASN A CA 1
ATOM 673 C C . ASN A 1 88 ? -27.852 -6.014 20.422 1.00 43.53 88 ASN A C 1
ATOM 675 O O . ASN A 1 88 ? -28.607 -5.554 21.277 1.00 43.53 88 ASN A O 1
ATOM 679 N N . THR A 1 89 ? -27.082 -7.073 20.656 1.00 53.31 89 THR A N 1
ATOM 680 C CA . THR A 1 89 ? -26.786 -7.547 22.012 1.00 53.31 89 THR A CA 1
ATOM 681 C C . THR A 1 89 ? -25.702 -6.661 22.627 1.00 53.31 89 THR A C 1
ATOM 683 O O . THR A 1 89 ? -24.584 -6.578 22.110 1.00 53.31 89 THR A O 1
ATOM 686 N N . GLU A 1 90 ? -26.021 -5.982 23.733 1.00 56.41 90 GLU A N 1
ATOM 687 C CA . GLU A 1 90 ? -25.059 -5.185 24.500 1.00 56.41 90 GLU A CA 1
ATOM 688 C C . GLU A 1 90 ? -23.829 -6.032 24.875 1.00 56.41 90 GLU A C 1
ATOM 690 O O . GLU A 1 90 ? -23.937 -7.064 25.534 1.00 56.41 90 GLU A O 1
ATOM 695 N N . GLY A 1 91 ? -22.645 -5.595 24.433 1.00 68.38 91 GLY A N 1
ATOM 696 C CA . GLY A 1 91 ? -21.355 -6.199 24.789 1.00 68.38 91 GLY A CA 1
ATOM 697 C C . GLY A 1 91 ? -20.638 -6.965 23.673 1.00 68.38 91 GLY A C 1
ATOM 698 O O . GLY A 1 91 ? -19.478 -7.338 23.861 1.00 68.38 91 GLY A O 1
ATOM 699 N N . GLN A 1 92 ? -21.255 -7.169 22.505 1.00 69.94 92 GLN A N 1
ATOM 700 C CA . GLN A 1 92 ? -20.577 -7.817 21.381 1.00 69.94 92 GLN A CA 1
ATOM 701 C C . GLN A 1 92 ? -19.838 -6.777 20.528 1.00 69.94 92 GLN A C 1
ATOM 703 O O . GLN A 1 92 ? -20.441 -5.861 19.968 1.00 69.94 92 GLN A O 1
ATOM 708 N N . ARG A 1 93 ? -18.506 -6.889 20.450 1.00 79.69 93 ARG A N 1
ATOM 709 C CA . ARG A 1 93 ? -17.712 -6.065 19.531 1.00 79.69 93 ARG A CA 1
ATOM 710 C C . ARG A 1 93 ? -18.121 -6.383 18.100 1.00 79.69 93 ARG A C 1
ATOM 712 O O . ARG A 1 93 ? -18.255 -7.547 17.734 1.00 79.69 93 ARG A O 1
ATOM 719 N N . THR A 1 94 ? -18.308 -5.338 17.301 1.00 87.00 94 THR A N 1
ATOM 720 C CA . THR A 1 94 ? -18.508 -5.503 15.862 1.00 87.00 94 THR A CA 1
ATOM 721 C C . THR A 1 94 ? -17.171 -5.836 15.209 1.00 87.00 94 THR A C 1
ATOM 723 O O . THR A 1 94 ? -16.135 -5.260 15.561 1.00 87.00 94 THR A O 1
ATOM 726 N N . GLU A 1 95 ? -17.194 -6.794 14.285 1.00 91.31 95 GLU A N 1
ATOM 727 C CA . GLU A 1 95 ? -16.040 -7.134 13.460 1.00 91.31 95 GLU A CA 1
ATOM 728 C C . GLU A 1 95 ? -15.926 -6.132 12.303 1.00 91.31 95 GLU A C 1
ATOM 730 O O . GLU A 1 95 ? -16.897 -5.849 11.602 1.00 91.31 95 GLU A O 1
ATOM 735 N N . GLU A 1 96 ? -14.731 -5.590 12.097 1.00 94.38 96 GLU A N 1
ATOM 736 C CA . GLU A 1 96 ? -14.387 -4.723 10.976 1.00 94.38 96 GLU A CA 1
ATOM 737 C C . GLU A 1 96 ? -13.388 -5.431 10.064 1.00 94.38 96 GLU A C 1
ATOM 739 O O . GLU A 1 96 ? -12.333 -5.892 10.507 1.00 94.38 96 GLU A O 1
ATOM 744 N N . LYS A 1 97 ? -13.696 -5.464 8.768 1.00 94.88 97 LYS A N 1
ATOM 745 C CA . LYS A 1 97 ? -12.787 -5.979 7.746 1.00 94.88 97 LYS A CA 1
ATOM 746 C C . LYS A 1 97 ? -11.888 -4.847 7.248 1.00 94.88 97 LYS A C 1
ATOM 748 O O . LYS A 1 97 ? -12.370 -3.786 6.851 1.00 94.88 97 LYS A O 1
ATOM 753 N N . ILE A 1 98 ? -10.581 -5.081 7.251 1.00 96.62 98 ILE A N 1
ATOM 754 C CA . ILE A 1 98 ? -9.570 -4.178 6.697 1.00 96.62 98 ILE A CA 1
ATOM 755 C C . ILE A 1 98 ? -8.753 -4.944 5.667 1.00 96.62 98 ILE A C 1
ATOM 757 O O . ILE A 1 98 ? -8.376 -6.095 5.896 1.00 96.62 98 ILE A O 1
ATOM 761 N N . ILE A 1 99 ? -8.431 -4.289 4.554 1.00 97.56 99 ILE A N 1
ATOM 762 C CA . ILE A 1 99 ? -7.452 -4.810 3.602 1.00 97.56 99 ILE A CA 1
ATOM 763 C C . ILE A 1 99 ? -6.144 -4.024 3.716 1.00 97.56 99 ILE A C 1
ATOM 765 O O . ILE A 1 99 ? -6.100 -2.813 3.510 1.00 97.56 99 ILE A O 1
ATOM 769 N N . GLY A 1 100 ? -5.077 -4.735 4.068 1.00 98.00 100 GLY A N 1
ATOM 770 C CA . GLY A 1 100 ? -3.700 -4.269 4.087 1.00 98.00 100 GLY A CA 1
ATOM 771 C C . GLY A 1 100 ? -3.054 -4.406 2.711 1.00 98.00 100 GLY A C 1
ATOM 772 O O . GLY A 1 100 ? -3.029 -5.497 2.153 1.00 98.00 100 GLY A O 1
ATOM 773 N N . ILE A 1 101 ? -2.498 -3.327 2.174 1.00 98.00 101 ILE A N 1
ATOM 774 C CA . ILE A 1 101 ? -1.785 -3.304 0.894 1.00 98.00 101 ILE A CA 1
ATOM 775 C C . ILE A 1 101 ? -0.292 -3.1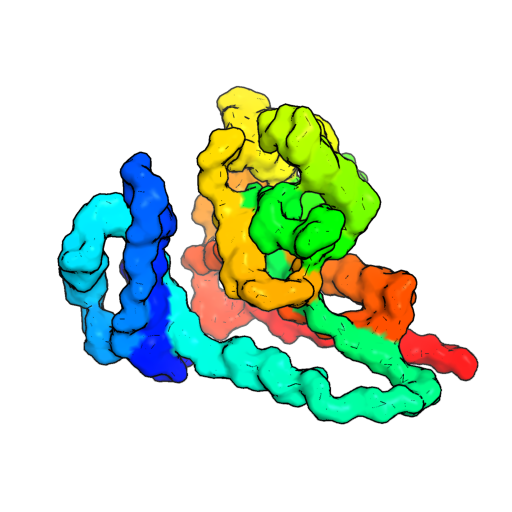56 1.172 1.00 98.00 101 ILE A C 1
ATOM 777 O O . ILE A 1 101 ? 0.127 -2.127 1.698 1.00 98.00 101 ILE A O 1
ATOM 781 N N . ILE A 1 102 ? 0.508 -4.160 0.815 1.00 97.25 102 ILE A N 1
ATOM 782 C CA . ILE A 1 102 ? 1.974 -4.081 0.841 1.00 97.25 102 ILE A CA 1
ATOM 783 C C . ILE A 1 102 ? 2.442 -3.950 -0.600 1.00 97.25 102 ILE A C 1
ATOM 785 O O . ILE A 1 102 ? 2.439 -4.921 -1.360 1.00 97.25 102 ILE A O 1
ATOM 789 N N . ASP A 1 103 ? 2.812 -2.734 -0.979 1.00 95.88 103 ASP A N 1
ATOM 790 C CA . ASP A 1 103 ? 3.197 -2.425 -2.351 1.00 95.88 103 ASP A CA 1
ATOM 791 C C . ASP A 1 103 ? 4.143 -1.214 -2.391 1.00 95.88 103 ASP A C 1
ATOM 793 O O . ASP A 1 103 ? 4.652 -0.771 -1.360 1.00 95.88 103 ASP A O 1
ATOM 797 N N . VAL A 1 104 ? 4.370 -0.650 -3.574 1.00 93.50 104 VAL A N 1
ATOM 798 C CA . VAL A 1 104 ? 5.067 0.622 -3.754 1.00 93.50 104 VAL A CA 1
ATOM 799 C C . VAL A 1 104 ? 4.225 1.692 -4.421 1.00 93.50 104 VAL A C 1
ATOM 801 O O . VAL A 1 104 ? 3.332 1.424 -5.228 1.00 93.50 104 VAL A O 1
ATOM 804 N N . GLY A 1 105 ? 4.559 2.937 -4.084 1.00 92.94 105 GLY A N 1
ATOM 805 C CA . GLY A 1 105 ? 3.968 4.133 -4.660 1.00 92.94 105 GLY A CA 1
ATOM 806 C C . GLY A 1 105 ? 2.502 4.313 -4.309 1.00 92.94 105 GLY A C 1
ATOM 807 O O . GLY A 1 105 ? 1.748 4.782 -5.152 1.00 92.94 105 GLY A O 1
ATOM 808 N N . ILE A 1 106 ? 2.045 3.941 -3.113 1.00 96.62 106 ILE A N 1
ATOM 809 C CA . ILE A 1 106 ? 0.612 3.957 -2.780 1.00 96.62 106 ILE A CA 1
ATOM 810 C C . ILE A 1 106 ? 0.124 5.412 -2.659 1.00 96.62 106 ILE A C 1
ATOM 812 O O . ILE A 1 106 ? 0.223 6.037 -1.606 1.00 96.62 106 ILE A O 1
ATOM 816 N N . ALA A 1 107 ? -0.443 5.962 -3.735 1.00 96.62 107 ALA A N 1
ATOM 817 C CA . ALA A 1 107 ? -1.032 7.299 -3.771 1.00 96.62 107 ALA A CA 1
ATOM 818 C C . ALA A 1 107 ? -2.394 7.319 -3.056 1.00 96.62 107 ALA A C 1
ATOM 820 O O . ALA A 1 107 ? -3.451 7.427 -3.680 1.00 96.62 107 ALA A O 1
ATOM 821 N N . PHE A 1 108 ? -2.378 7.185 -1.730 1.00 97.25 108 PHE A N 1
ATOM 822 C CA . PHE A 1 108 ? -3.570 7.132 -0.871 1.00 97.25 108 PHE A CA 1
ATOM 823 C C . PHE A 1 108 ? -4.424 8.415 -0.928 1.00 97.25 108 PHE A C 1
ATOM 825 O O . PHE A 1 108 ? -5.593 8.396 -0.561 1.00 97.25 108 PHE A O 1
ATOM 832 N N . TRP A 1 109 ? -3.869 9.526 -1.426 1.00 96.50 109 TRP A N 1
ATOM 833 C CA . TRP A 1 109 ? -4.587 10.781 -1.691 1.00 96.50 109 TRP A CA 1
ATOM 834 C C . TRP A 1 109 ? -5.395 10.766 -2.999 1.00 96.50 109 TRP A C 1
ATOM 836 O O . TRP A 1 109 ? -6.008 11.773 -3.363 1.00 96.50 109 TRP A O 1
ATOM 846 N N . ASN A 1 110 ? -5.372 9.666 -3.758 1.00 95.38 110 ASN A N 1
ATOM 847 C CA . ASN A 1 110 ? -6.135 9.552 -4.995 1.00 95.38 110 ASN A CA 1
ATOM 848 C C . ASN A 1 110 ? -7.642 9.645 -4.709 1.00 95.38 110 ASN A C 1
ATOM 850 O O . ASN A 1 110 ? -8.163 8.956 -3.834 1.00 95.38 110 ASN A O 1
ATOM 854 N N . LYS A 1 111 ? -8.358 10.447 -5.509 1.00 94.56 111 LYS A N 1
ATOM 855 C CA . LYS A 1 111 ? -9.804 10.680 -5.362 1.00 94.56 111 LYS A CA 1
ATOM 856 C C . LYS A 1 111 ? -10.656 9.407 -5.352 1.00 94.56 111 LYS A C 1
ATOM 858 O O . LYS A 1 111 ? -11.734 9.422 -4.783 1.00 94.56 111 LYS A O 1
ATOM 863 N N . THR A 1 112 ? -10.186 8.315 -5.961 1.00 93.75 112 THR A N 1
ATOM 864 C CA . THR A 1 112 ? -10.891 7.021 -5.946 1.00 93.75 112 THR A CA 1
ATOM 865 C C . THR A 1 112 ? -11.007 6.432 -4.536 1.00 93.75 112 THR A C 1
ATOM 867 O O . THR A 1 112 ? -11.872 5.601 -4.270 1.00 93.75 112 THR A O 1
ATOM 870 N N . PHE A 1 113 ? -10.140 6.849 -3.610 1.00 96.00 113 PHE A N 1
ATOM 871 C CA . PHE A 1 113 ? -10.158 6.411 -2.216 1.00 96.00 113 PHE A CA 1
ATOM 872 C C . PHE A 1 113 ? -10.921 7.358 -1.294 1.00 96.00 113 PHE A C 1
ATOM 874 O O . PHE A 1 113 ? -11.013 7.060 -0.109 1.00 96.00 113 PHE A O 1
ATOM 881 N N . LEU A 1 114 ? -11.464 8.462 -1.808 1.00 94.81 114 LEU A N 1
ATOM 882 C CA . LEU A 1 114 ? -12.257 9.403 -1.026 1.00 94.81 114 LEU A CA 1
ATOM 883 C C . LEU A 1 114 ? -13.744 9.057 -1.150 1.00 94.81 114 LEU A C 1
ATOM 885 O O . LEU A 1 114 ? -14.203 8.688 -2.232 1.00 94.81 114 LEU A O 1
ATOM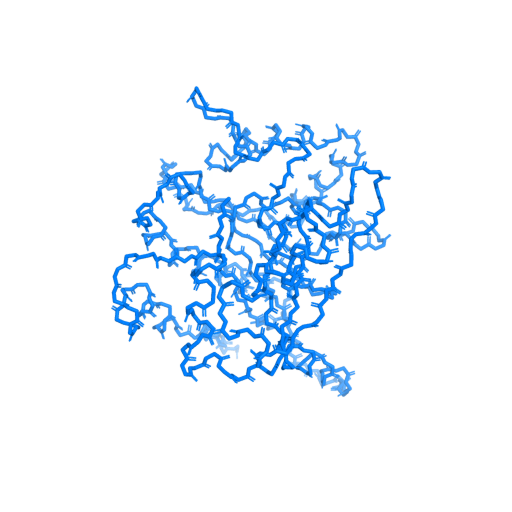 889 N N . ASP A 1 115 ? -14.488 9.161 -0.053 1.00 92.56 115 ASP A N 1
ATOM 890 C CA . ASP A 1 115 ? -15.949 9.106 -0.083 1.00 92.56 115 ASP A CA 1
ATOM 891 C C . ASP A 1 115 ? -16.569 10.452 -0.511 1.00 92.56 115 ASP A C 1
ATOM 893 O O . ASP A 1 115 ? -15.866 11.411 -0.842 1.00 92.56 115 ASP A O 1
ATOM 897 N N . ASP A 1 116 ? -17.903 10.530 -0.503 1.00 90.19 116 ASP A N 1
ATOM 898 C CA . ASP A 1 116 ? -18.649 11.729 -0.916 1.00 90.19 116 ASP A CA 1
ATOM 899 C C . ASP A 1 116 ? -18.396 12.942 0.001 1.00 90.19 116 ASP A C 1
ATOM 901 O O . ASP A 1 116 ? -18.658 14.081 -0.387 1.00 90.19 116 ASP A O 1
ATOM 905 N N . LEU A 1 117 ? -17.868 12.710 1.208 1.00 91.62 117 LEU A N 1
ATOM 906 C CA . LEU A 1 117 ? -17.477 13.738 2.175 1.00 91.62 117 LEU A CA 1
ATOM 907 C C . LEU A 1 117 ? -15.982 14.080 2.086 1.00 91.62 117 LEU A C 1
ATOM 909 O O . LEU A 1 117 ? -15.490 14.916 2.845 1.00 91.62 117 LEU A O 1
ATOM 913 N N . GLY A 1 118 ? -15.245 13.453 1.166 1.00 90.38 118 GLY A N 1
ATOM 914 C CA . GLY A 1 118 ? -13.806 13.634 1.013 1.00 90.38 118 GLY A CA 1
ATOM 915 C C . GLY A 1 118 ? -12.969 12.874 2.046 1.00 90.38 118 GLY A C 1
ATOM 916 O O . GLY A 1 118 ? -11.767 13.127 2.144 1.00 90.38 118 GLY A O 1
ATOM 917 N N . VAL A 1 119 ? -13.564 11.955 2.812 1.00 94.00 119 VAL A N 1
ATOM 918 C CA . VAL A 1 119 ? -12.852 11.134 3.798 1.00 94.00 119 VAL A CA 1
ATOM 919 C C . VAL A 1 119 ? -12.174 9.971 3.085 1.00 94.00 119 VAL A C 1
ATOM 921 O O . VAL A 1 119 ? -12.794 9.236 2.317 1.00 94.00 119 VAL A O 1
ATOM 924 N N . CYS A 1 120 ? -10.877 9.795 3.336 1.00 96.62 120 CYS A N 1
ATOM 925 C CA . CYS A 1 120 ? -10.118 8.705 2.738 1.00 96.62 120 CYS A CA 1
ATOM 926 C C . CYS A 1 120 ? -10.450 7.359 3.398 1.00 96.62 120 CYS A C 1
ATOM 928 O O . CYS A 1 120 ? -10.494 7.245 4.623 1.00 96.62 120 CYS A O 1
ATOM 930 N N . ARG A 1 121 ? -10.622 6.318 2.575 1.00 96.38 121 ARG A N 1
ATOM 931 C CA . ARG A 1 121 ? -10.812 4.926 3.011 1.00 96.38 121 ARG A CA 1
ATOM 932 C C . ARG A 1 121 ? -9.559 4.322 3.649 1.00 96.38 121 ARG A C 1
ATOM 934 O O . ARG A 1 121 ? -9.677 3.340 4.381 1.00 96.38 121 ARG A O 1
ATOM 941 N N . PHE A 1 122 ? -8.375 4.890 3.395 1.00 98.19 122 PHE A N 1
ATOM 942 C CA . PHE A 1 122 ? -7.167 4.518 4.126 1.00 98.19 122 PHE A CA 1
ATOM 943 C C . PHE A 1 122 ? -7.249 5.030 5.565 1.00 98.19 122 PHE A C 1
ATOM 945 O O . PHE A 1 122 ? -7.352 6.234 5.798 1.00 98.19 122 PHE A O 1
ATOM 952 N N . VAL A 1 123 ? -7.176 4.117 6.534 1.00 98.19 123 VAL A N 1
ATOM 953 C CA . VAL A 1 123 ? -7.133 4.471 7.960 1.00 98.19 123 VAL A CA 1
ATOM 954 C C . VAL A 1 123 ? -5.709 4.701 8.463 1.00 98.19 123 VAL A C 1
ATOM 956 O O . VAL A 1 123 ? -5.506 5.495 9.378 1.00 98.19 123 VAL A O 1
ATOM 959 N N . ASP A 1 124 ? -4.731 4.054 7.828 1.00 98.44 124 ASP A N 1
ATOM 960 C CA . ASP A 1 124 ? -3.303 4.215 8.086 1.00 98.44 124 ASP A CA 1
ATOM 961 C C . ASP A 1 124 ? -2.493 3.950 6.805 1.00 98.44 124 ASP A C 1
ATOM 963 O O . ASP A 1 124 ? -2.852 3.090 5.993 1.00 98.44 124 ASP A O 1
ATOM 967 N N . ILE A 1 125 ? -1.374 4.657 6.638 1.00 98.50 125 ILE A N 1
ATOM 968 C CA . ILE A 1 125 ? -0.351 4.351 5.628 1.00 98.50 125 ILE A CA 1
ATOM 969 C C . ILE A 1 125 ? 1.032 4.348 6.290 1.00 98.50 125 ILE A C 1
ATOM 971 O O . ILE A 1 125 ? 1.414 5.296 6.975 1.00 98.50 125 ILE A O 1
ATOM 975 N N . GLY A 1 126 ? 1.751 3.241 6.136 1.00 98.25 126 GLY A N 1
ATOM 976 C CA . GLY A 1 126 ? 3.098 3.027 6.650 1.00 98.25 126 GLY A CA 1
ATOM 977 C C . GLY A 1 126 ? 4.159 3.278 5.587 1.00 98.25 126 GLY A C 1
ATOM 978 O O . GLY A 1 126 ? 3.964 2.938 4.424 1.00 98.25 126 GLY A O 1
ATOM 979 N N . PHE A 1 127 ? 5.301 3.818 5.997 1.00 97.69 127 PHE A N 1
ATOM 980 C CA . PHE A 1 127 ? 6.495 3.961 5.166 1.00 97.69 127 PHE A CA 1
ATOM 981 C C . PHE A 1 127 ? 7.649 3.226 5.829 1.00 97.69 127 PHE A C 1
ATOM 983 O O . PHE A 1 127 ? 7.989 3.516 6.980 1.00 97.69 127 PHE A O 1
ATOM 990 N N . MET A 1 128 ? 8.231 2.265 5.119 1.00 96.81 128 MET A N 1
ATOM 991 C CA . MET A 1 128 ? 9.336 1.473 5.646 1.00 96.81 128 MET A CA 1
ATOM 992 C C . MET A 1 128 ? 10.683 2.189 5.460 1.00 96.81 128 MET A C 1
ATOM 994 O O . MET A 1 128 ? 10.999 2.676 4.374 1.00 96.81 128 MET A O 1
ATOM 998 N N . ASP A 1 129 ? 11.487 2.223 6.522 1.00 94.44 129 ASP A N 1
ATOM 999 C CA . ASP A 1 129 ? 12.851 2.759 6.538 1.00 94.44 129 ASP A CA 1
ATOM 1000 C C . ASP A 1 129 ? 13.736 1.917 7.467 1.00 94.44 129 ASP A C 1
ATOM 1002 O O . ASP A 1 129 ? 13.663 2.010 8.692 1.00 94.44 129 ASP A O 1
ATOM 1006 N N . LEU A 1 130 ? 14.590 1.094 6.862 1.00 89.12 130 LEU A N 1
ATOM 1007 C CA . LEU A 1 130 ? 15.481 0.173 7.572 1.00 89.12 130 LEU A CA 1
ATOM 1008 C C . LEU A 1 130 ? 16.813 0.820 7.968 1.00 89.12 130 LEU A C 1
ATOM 1010 O O . LEU A 1 130 ? 17.539 0.269 8.791 1.00 89.12 130 LEU A O 1
ATOM 1014 N N . ASP A 1 131 ? 17.127 1.986 7.400 1.00 87.56 131 ASP A N 1
ATOM 1015 C CA . ASP A 1 131 ? 18.429 2.637 7.558 1.00 87.56 131 ASP A CA 1
ATOM 1016 C C . ASP A 1 131 ? 18.402 3.716 8.649 1.00 87.56 131 ASP A C 1
ATOM 1018 O O . ASP A 1 131 ? 19.450 4.164 9.113 1.00 87.56 131 ASP A O 1
ATOM 1022 N N . SER A 1 132 ? 17.212 4.161 9.065 1.00 84.69 132 SER A N 1
ATOM 1023 C CA . SER A 1 132 ? 17.045 5.277 10.005 1.00 84.69 132 SER A CA 1
ATOM 1024 C C . SER A 1 132 ? 17.542 5.006 11.431 1.00 84.69 132 SER A C 1
ATOM 1026 O O . SER A 1 132 ? 17.657 5.946 12.221 1.00 84.69 132 SER A O 1
ATOM 1028 N N . GLY A 1 133 ? 17.780 3.739 11.793 1.00 83.19 133 GLY A N 1
ATOM 1029 C CA . GLY A 1 133 ? 18.047 3.320 13.174 1.00 83.19 133 GLY A CA 1
ATOM 1030 C C . GLY A 1 133 ? 16.858 3.517 14.129 1.00 83.19 133 GLY A C 1
ATOM 1031 O O . GLY A 1 133 ? 17.024 3.390 15.342 1.00 83.19 133 GLY A O 1
ATOM 1032 N N . LYS A 1 134 ? 15.674 3.857 13.600 1.00 86.50 134 LYS A N 1
ATOM 1033 C CA . LYS A 1 134 ? 14.405 3.992 14.331 1.00 86.50 134 LYS A CA 1
ATOM 1034 C C . LYS A 1 134 ? 13.527 2.753 14.103 1.00 86.50 134 LYS A C 1
ATOM 1036 O O . LYS A 1 134 ? 14.010 1.702 13.692 1.00 86.50 134 LYS A O 1
ATOM 1041 N N . GLU A 1 135 ? 12.229 2.870 14.392 1.00 89.56 135 GLU A N 1
ATOM 1042 C CA . GLU A 1 135 ? 11.242 1.862 14.008 1.00 89.56 135 GLU A CA 1
ATOM 1043 C C . GLU A 1 135 ? 11.274 1.622 12.492 1.00 89.56 135 GLU A C 1
ATOM 1045 O O . GLU A 1 135 ? 11.284 2.569 11.707 1.00 89.56 135 GLU A O 1
ATOM 1050 N N . ALA A 1 136 ? 11.246 0.347 12.091 1.00 93.38 136 ALA A N 1
ATOM 1051 C CA . ALA A 1 136 ? 11.353 -0.056 10.689 1.00 93.38 136 ALA A CA 1
ATOM 1052 C C . ALA A 1 136 ? 10.215 0.480 9.806 1.00 93.38 136 ALA A C 1
ATOM 1054 O O . ALA A 1 136 ? 10.381 0.570 8.593 1.00 93.38 136 ALA A O 1
ATOM 1055 N N . VAL A 1 137 ? 9.056 0.813 10.38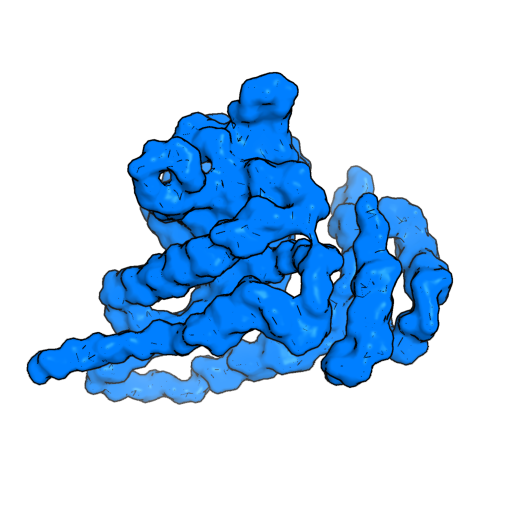6 1.00 96.88 137 VAL A N 1
ATOM 1056 C CA . VAL A 1 137 ? 7.888 1.335 9.667 1.00 96.88 137 VAL A CA 1
ATOM 1057 C C . VAL A 1 137 ? 7.305 2.512 10.436 1.00 96.88 137 VAL A C 1
ATOM 1059 O O . VAL A 1 137 ? 6.939 2.376 11.599 1.00 96.88 137 VAL A O 1
ATOM 1062 N N . SER A 1 138 ? 7.174 3.657 9.768 1.00 96.81 138 SER A N 1
ATOM 1063 C CA . SER A 1 138 ? 6.514 4.850 10.305 1.00 96.81 138 SER A CA 1
ATOM 1064 C C . SER A 1 138 ? 5.111 4.983 9.720 1.00 96.81 138 SER A C 1
ATOM 1066 O O . SER A 1 138 ? 4.970 5.154 8.511 1.00 96.81 138 SER A O 1
ATOM 1068 N N . PHE A 1 139 ? 4.077 4.923 10.562 1.00 97.81 139 PHE A N 1
ATOM 1069 C CA . PHE A 1 139 ? 2.683 5.084 10.138 1.00 97.81 139 PHE A CA 1
ATOM 1070 C C . PHE A 1 139 ? 2.194 6.525 10.280 1.00 97.81 139 PHE A C 1
ATOM 1072 O O . PHE A 1 139 ? 2.456 7.184 11.287 1.00 97.81 139 PHE A O 1
ATOM 1079 N N . ILE A 1 140 ? 1.407 6.981 9.306 1.00 97.38 140 ILE A N 1
ATOM 1080 C CA . ILE A 1 140 ? 0.510 8.130 9.460 1.00 97.38 140 ILE A CA 1
ATOM 1081 C C . ILE A 1 140 ? -0.932 7.637 9.525 1.00 97.38 140 ILE A C 1
ATOM 1083 O O . ILE A 1 140 ? -1.377 6.876 8.666 1.00 97.38 140 ILE A O 1
ATOM 1087 N N . GLY A 1 141 ? -1.647 8.088 10.555 1.00 97.06 141 GLY A N 1
ATOM 1088 C CA . GLY A 1 141 ? -3.071 7.814 10.723 1.00 97.06 141 GLY A CA 1
ATOM 1089 C C . GLY A 1 141 ? -3.957 8.795 9.967 1.00 97.06 141 GLY A C 1
ATOM 1090 O O . GLY A 1 141 ? -3.480 9.663 9.234 1.00 97.06 141 GLY A O 1
ATOM 1091 N N . GLN A 1 142 ? -5.264 8.681 10.194 1.00 95.56 142 GLN A N 1
ATOM 1092 C CA . GLN A 1 142 ? -6.303 9.422 9.471 1.00 95.56 142 GLN A CA 1
ATOM 1093 C C . GLN A 1 142 ? -6.092 10.941 9.420 1.00 95.56 142 GLN A C 1
ATOM 1095 O O . GLN A 1 142 ? -6.310 11.537 8.370 1.00 95.56 142 GLN A O 1
ATOM 1100 N N . GLU A 1 143 ? -5.629 11.576 10.500 1.00 95.75 143 GLU A N 1
ATOM 1101 C CA . GLU A 1 143 ? -5.352 13.021 10.509 1.00 95.75 143 GLU A CA 1
ATOM 1102 C C . GLU A 1 143 ? -4.212 13.393 9.545 1.00 95.75 143 GLU A C 1
ATOM 1104 O O . GLU A 1 143 ? -4.342 14.302 8.721 1.00 95.75 143 GLU A O 1
ATOM 1109 N N . GLY A 1 144 ? -3.111 12.636 9.583 1.00 97.38 144 GLY A N 1
ATOM 1110 C CA . GLY A 1 144 ? -1.992 12.809 8.657 1.00 97.38 144 GLY A CA 1
ATOM 1111 C C . GLY A 1 144 ? -2.396 12.521 7.210 1.00 97.38 144 GLY A C 1
ATOM 1112 O O . GLY A 1 144 ? -2.024 13.260 6.302 1.00 97.38 144 GLY A O 1
ATOM 1113 N N . ILE A 1 145 ? -3.222 11.497 6.988 1.00 98.19 145 ILE A N 1
ATOM 1114 C CA . ILE A 1 145 ? -3.791 11.184 5.671 1.00 98.19 145 ILE A CA 1
ATOM 1115 C C . ILE A 1 145 ? -4.666 12.338 5.163 1.00 98.19 145 ILE A C 1
ATOM 1117 O O . ILE A 1 145 ? -4.516 12.766 4.015 1.00 98.19 145 ILE A O 1
ATOM 1121 N N . ALA A 1 146 ? -5.541 12.886 6.011 1.00 97.12 146 ALA A N 1
ATOM 1122 C CA . ALA A 1 146 ? -6.428 13.994 5.669 1.00 97.12 146 ALA A CA 1
ATOM 1123 C C . ALA A 1 146 ? -5.649 15.263 5.290 1.00 97.12 146 ALA A C 1
ATOM 1125 O O . AL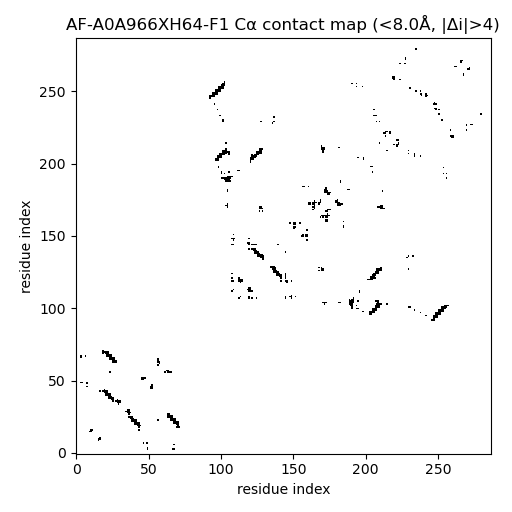A A 1 146 ? -6.044 15.960 4.348 1.00 97.12 146 ALA A O 1
ATOM 1126 N N . LYS A 1 147 ? -4.506 15.526 5.944 1.00 97.75 147 LYS A N 1
ATOM 1127 C CA . LYS A 1 147 ? -3.575 16.602 5.559 1.00 97.75 147 LYS A CA 1
ATOM 1128 C C . LYS A 1 147 ? -3.153 16.462 4.093 1.00 97.75 147 LYS A C 1
ATOM 1130 O O . LYS A 1 147 ? -3.311 17.410 3.326 1.00 97.75 147 LYS A O 1
ATOM 1135 N N . TYR A 1 148 ? -2.669 15.289 3.682 1.00 97.94 148 TYR A N 1
ATOM 1136 C CA . TYR A 1 148 ? -2.213 15.066 2.303 1.00 97.94 148 TYR A CA 1
ATOM 1137 C C . TYR A 1 148 ? -3.363 15.054 1.288 1.00 97.94 148 TYR A C 1
ATOM 1139 O O . TYR A 1 148 ? -3.202 15.574 0.185 1.00 97.94 148 TYR A O 1
ATOM 1147 N N . CYS A 1 149 ? -4.540 14.537 1.651 1.00 97.19 149 CYS A N 1
ATOM 1148 C CA . CYS A 1 149 ? -5.730 14.609 0.792 1.00 97.19 149 CYS A CA 1
ATOM 1149 C C . CYS A 1 149 ? -6.165 16.067 0.562 1.00 97.19 149 CYS A C 1
ATOM 1151 O O . CYS A 1 149 ? -6.431 16.473 -0.568 1.00 97.19 149 CYS A O 1
ATOM 1153 N N . THR A 1 150 ? -6.154 16.887 1.616 1.00 96.25 150 THR A N 1
ATOM 1154 C CA . THR A 1 150 ? -6.442 18.327 1.528 1.00 96.25 150 THR A CA 1
ATOM 1155 C C . THR A 1 150 ? -5.390 19.051 0.690 1.00 96.25 150 THR A C 1
ATOM 1157 O O . THR A 1 150 ? -5.724 19.888 -0.151 1.00 96.25 150 THR A O 1
ATOM 1160 N N . GLN A 1 151 ? -4.113 18.720 0.885 1.00 97.19 151 GLN A N 1
ATOM 1161 C CA . GLN A 1 151 ? -3.021 19.290 0.104 1.00 97.19 151 GLN A CA 1
ATOM 1162 C C . GLN A 1 151 ? -3.142 18.928 -1.382 1.00 97.19 151 GLN A C 1
ATOM 1164 O O . GLN A 1 151 ? -2.968 19.800 -2.230 1.00 97.19 151 GLN A O 1
ATOM 1169 N N . MET A 1 152 ? -3.521 17.690 -1.715 1.00 96.06 152 MET A N 1
ATOM 1170 C CA . MET A 1 152 ? -3.792 17.279 -3.096 1.00 96.06 152 MET A CA 1
ATOM 1171 C C . MET A 1 152 ? -4.856 18.171 -3.750 1.00 96.06 152 MET A C 1
ATOM 1173 O O . MET A 1 152 ? -4.689 18.584 -4.895 1.00 96.06 152 MET A O 1
ATOM 1177 N N . GLN A 1 153 ? -5.929 18.494 -3.026 1.00 94.25 153 GLN A N 1
ATOM 1178 C CA . GLN A 1 153 ? -7.020 19.326 -3.539 1.00 94.25 153 GLN A CA 1
ATOM 1179 C C . GLN A 1 153 ? -6.625 20.801 -3.707 1.00 94.25 153 GLN A C 1
ATOM 1181 O O . GLN A 1 153 ? -7.047 21.435 -4.671 1.00 94.25 153 GLN A O 1
ATOM 1186 N N . LYS A 1 154 ? -5.831 21.354 -2.781 1.00 96.44 154 LYS A N 1
ATOM 1187 C CA . LYS A 1 154 ? -5.485 22.789 -2.758 1.00 96.44 154 LYS A CA 1
ATOM 1188 C C . LYS A 1 154 ? -4.237 23.136 -3.563 1.00 96.44 154 LYS A C 1
ATOM 1190 O O . LYS A 1 154 ? -4.185 24.175 -4.212 1.00 96.44 154 LYS A O 1
ATOM 1195 N N . GLU A 1 155 ? -3.220 22.289 -3.480 1.00 96.88 155 GLU A N 1
ATOM 1196 C CA . GLU A 1 155 ? -1.864 22.567 -3.960 1.00 96.88 155 GLU A CA 1
ATOM 1197 C C . GLU A 1 155 ? -1.422 21.611 -5.077 1.00 96.88 155 GLU A C 1
ATOM 1199 O O . GLU A 1 155 ? -0.407 21.858 -5.733 1.00 96.88 155 GLU A O 1
ATOM 1204 N N . GLY A 1 156 ? -2.163 20.523 -5.299 1.00 94.88 156 GLY A N 1
ATOM 1205 C CA . GLY A 1 156 ? -1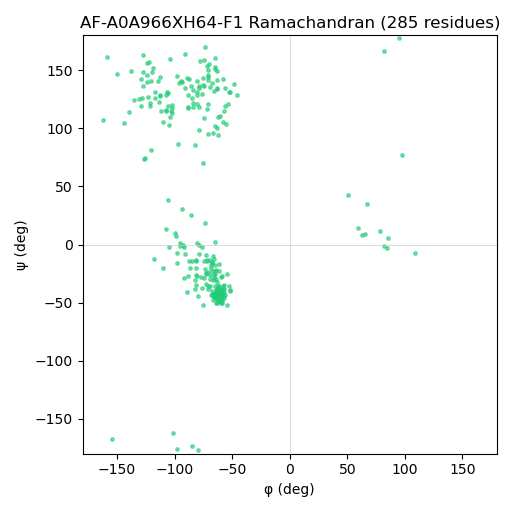.885 19.529 -6.328 1.00 94.88 156 GLY A CA 1
ATOM 1206 C C . GLY A 1 156 ? -0.838 18.481 -5.940 1.00 94.88 156 GLY A C 1
ATOM 1207 O O . GLY A 1 156 ? -0.066 18.613 -4.988 1.00 94.88 156 GLY A O 1
ATOM 1208 N N . GLU A 1 157 ? -0.789 17.420 -6.745 1.00 94.81 157 GLU A N 1
ATOM 1209 C CA . GLU A 1 157 ? 0.005 16.208 -6.495 1.00 94.81 157 GLU A CA 1
ATOM 1210 C C . GLU A 1 157 ? 1.505 16.490 -6.337 1.00 94.81 157 GLU A C 1
ATOM 1212 O O . GLU A 1 157 ? 2.164 15.887 -5.497 1.00 94.81 157 GLU A O 1
ATOM 1217 N N . LYS A 1 158 ? 2.058 17.453 -7.084 1.00 94.56 158 LYS A N 1
ATOM 1218 C CA . LYS A 1 158 ? 3.482 17.808 -6.996 1.00 94.56 158 LYS A CA 1
ATOM 1219 C C . LYS A 1 158 ? 3.900 18.228 -5.580 1.00 94.56 158 LYS A C 1
ATOM 1221 O O . LYS A 1 158 ? 5.009 17.906 -5.156 1.00 94.56 158 LYS A O 1
ATOM 1226 N N . ASN A 1 159 ? 3.038 18.949 -4.861 1.00 96.00 159 ASN A N 1
ATOM 1227 C CA . ASN A 1 159 ? 3.335 19.407 -3.505 1.00 96.00 159 ASN A CA 1
ATOM 1228 C C . ASN A 1 159 ? 3.204 18.271 -2.483 1.00 96.00 159 ASN A C 1
ATOM 1230 O O . ASN A 1 159 ? 4.072 18.156 -1.619 1.00 96.00 159 ASN A O 1
ATOM 1234 N N . VAL A 1 160 ? 2.221 17.381 -2.661 1.00 96.56 160 VAL A N 1
ATOM 1235 C CA . VAL A 1 160 ? 2.084 16.142 -1.874 1.00 96.56 160 VAL A CA 1
ATOM 1236 C C . VAL A 1 160 ? 3.325 15.261 -2.023 1.00 96.56 160 VAL A C 1
ATOM 1238 O O . VAL A 1 160 ? 3.933 14.880 -1.027 1.00 96.56 160 VAL A O 1
ATOM 1241 N N . LEU A 1 161 ? 3.760 15.007 -3.261 1.00 95.19 161 LEU A N 1
ATOM 1242 C CA . LEU A 1 161 ? 4.951 14.201 -3.545 1.00 95.19 161 LEU A CA 1
ATOM 1243 C C . LEU A 1 161 ? 6.222 14.810 -2.949 1.00 95.19 161 LEU A C 1
ATOM 1245 O O . LEU A 1 161 ? 7.064 14.088 -2.422 1.00 95.19 161 LEU A O 1
ATOM 1249 N N . ARG A 1 162 ? 6.363 16.139 -3.005 1.00 95.00 162 ARG A N 1
ATOM 1250 C CA . ARG A 1 162 ? 7.501 16.836 -2.396 1.00 95.00 162 ARG A CA 1
ATOM 1251 C C . ARG A 1 162 ? 7.512 16.681 -0.873 1.00 95.00 162 ARG A C 1
ATOM 1253 O O . ARG A 1 162 ? 8.578 16.420 -0.319 1.00 95.00 162 ARG A O 1
ATOM 1260 N N . ASP A 1 163 ? 6.371 16.867 -0.209 1.00 97.19 163 ASP A N 1
ATOM 1261 C CA . ASP A 1 163 ? 6.272 16.754 1.254 1.00 97.19 163 ASP A CA 1
ATOM 1262 C C . ASP A 1 163 ? 6.522 15.303 1.701 1.00 97.19 163 ASP A C 1
ATOM 1264 O O . ASP A 1 163 ? 7.394 15.054 2.534 1.00 97.19 163 ASP A O 1
ATOM 1268 N N . LEU A 1 164 ? 5.881 14.323 1.053 1.00 96.56 164 LEU A N 1
ATOM 1269 C CA . LEU A 1 164 ? 6.128 12.901 1.317 1.00 96.56 164 LEU A CA 1
ATOM 1270 C C . LEU A 1 164 ? 7.583 12.505 1.072 1.00 96.56 164 LEU A C 1
ATOM 1272 O O . LEU A 1 164 ? 8.187 11.855 1.918 1.00 96.56 164 LEU A O 1
ATOM 1276 N N . GLY A 1 165 ? 8.176 12.935 -0.041 1.00 95.19 165 GLY A N 1
ATOM 1277 C CA . GLY A 1 165 ? 9.572 12.642 -0.351 1.00 95.19 165 GLY A CA 1
ATOM 1278 C C . GLY A 1 165 ? 10.570 13.270 0.628 1.00 95.19 165 GLY A C 1
ATOM 1279 O O . GLY A 1 165 ? 11.670 12.746 0.790 1.00 95.19 165 GLY A O 1
ATOM 1280 N N . THR A 1 166 ? 10.191 14.367 1.290 1.00 95.25 166 THR A N 1
ATOM 1281 C CA . THR A 1 166 ? 11.003 15.019 2.331 1.00 95.25 166 THR A CA 1
ATOM 1282 C C . THR A 1 166 ? 10.884 14.287 3.667 1.00 95.25 166 THR A C 1
ATOM 1284 O O . THR A 1 166 ? 11.895 14.050 4.324 1.00 95.25 166 THR A O 1
ATOM 1287 N N . ASN A 1 167 ? 9.666 13.902 4.058 1.00 95.81 167 ASN A N 1
ATOM 1288 C CA . ASN A 1 167 ? 9.402 13.255 5.348 1.00 95.81 167 ASN A CA 1
ATOM 1289 C C . ASN A 1 167 ? 9.732 11.753 5.347 1.00 95.81 167 ASN A C 1
ATOM 1291 O O . ASN A 1 167 ? 10.074 11.201 6.390 1.00 95.81 167 ASN A O 1
ATOM 1295 N N . TYR A 1 168 ? 9.663 11.102 4.183 1.00 95.75 168 TYR A N 1
ATOM 1296 C CA . TYR A 1 168 ? 9.901 9.669 3.997 1.00 95.75 168 TYR A CA 1
ATOM 1297 C C . TYR A 1 168 ? 10.953 9.451 2.905 1.00 95.75 168 TYR A C 1
ATOM 1299 O O . TYR A 1 168 ? 10.620 9.032 1.790 1.00 95.75 168 TYR A O 1
ATOM 1307 N N . PRO A 1 169 ? 12.238 9.722 3.196 1.00 93.75 169 PRO A N 1
ATOM 1308 C CA . PRO A 1 169 ? 13.303 9.751 2.197 1.00 93.75 169 PRO A CA 1
ATOM 1309 C C . PRO A 1 169 ? 13.618 8.386 1.579 1.00 93.75 169 PRO A C 1
ATOM 1311 O O . PRO A 1 169 ? 14.368 8.345 0.614 1.00 93.75 169 PRO A O 1
ATOM 1314 N N . LYS A 1 170 ? 13.085 7.274 2.099 1.00 94.06 170 LYS A N 1
ATOM 1315 C CA . LYS A 1 170 ? 13.207 5.928 1.505 1.00 94.06 170 LYS A CA 1
ATOM 1316 C C . LYS A 1 170 ? 11.995 5.505 0.674 1.00 94.06 170 LYS A C 1
ATOM 1318 O O . LYS A 1 170 ? 12.068 4.482 -0.003 1.00 94.06 170 LYS A O 1
ATOM 1323 N N . SER A 1 171 ? 10.920 6.295 0.689 1.00 94.62 171 SER A N 1
ATOM 1324 C CA . SER A 1 171 ? 9.739 6.060 -0.143 1.00 94.62 171 SER A CA 1
ATOM 1325 C C . SER A 1 171 ? 10.068 6.194 -1.632 1.00 94.62 171 SER A C 1
ATOM 1327 O O . SER A 1 171 ? 11.038 6.843 -2.037 1.00 94.62 171 SER A O 1
ATOM 1329 N N . THR A 1 172 ? 9.212 5.627 -2.469 1.00 93.06 172 THR A N 1
ATOM 1330 C CA . THR A 1 172 ? 9.266 5.776 -3.928 1.00 93.06 172 THR A CA 1
ATOM 1331 C C . THR A 1 172 ? 8.908 7.184 -4.411 1.00 93.06 172 THR A C 1
ATOM 1333 O O . THR A 1 172 ? 9.202 7.527 -5.561 1.00 93.06 172 THR A O 1
ATOM 1336 N N . PHE A 1 173 ? 8.340 8.015 -3.530 1.00 93.62 173 PHE A N 1
ATOM 1337 C CA . PHE A 1 173 ? 8.072 9.437 -3.761 1.00 93.62 173 PHE A CA 1
ATOM 1338 C C . PHE A 1 173 ? 9.305 10.321 -3.537 1.00 93.62 173 PHE A C 1
ATOM 1340 O O . PHE A 1 173 ? 9.367 11.446 -4.040 1.00 93.62 173 PHE A O 1
ATOM 1347 N N . ALA A 1 174 ? 10.298 9.830 -2.794 1.00 92.69 174 ALA A N 1
ATOM 1348 C CA . ALA A 1 174 ? 11.501 10.584 -2.486 1.00 92.69 174 ALA A CA 1
ATOM 1349 C C . ALA A 1 174 ? 12.460 10.663 -3.675 1.00 92.69 174 ALA A C 1
ATOM 1351 O O . ALA A 1 174 ? 12.668 9.711 -4.430 1.00 92.69 174 ALA A O 1
ATOM 1352 N N . ARG A 1 175 ? 13.116 11.819 -3.808 1.00 90.25 175 ARG A N 1
ATOM 1353 C CA . ARG A 1 175 ? 14.248 11.974 -4.721 1.00 90.25 175 ARG A CA 1
ATOM 1354 C C . ARG A 1 175 ? 15.494 11.409 -4.047 1.00 90.25 175 ARG A C 1
ATOM 1356 O O . ARG A 1 175 ? 15.902 11.906 -3.003 1.00 90.25 175 ARG A O 1
ATOM 1363 N N . GLN A 1 176 ? 16.124 10.423 -4.672 1.00 83.56 176 GLN A N 1
ATOM 1364 C CA . GLN A 1 176 ? 17.389 9.865 -4.199 1.00 83.56 176 GLN A CA 1
ATOM 1365 C C . GLN A 1 176 ? 18.574 10.612 -4.827 1.00 83.56 176 GLN A C 1
ATOM 1367 O O . GLN A 1 176 ? 18.442 11.328 -5.828 1.00 83.56 176 GLN A O 1
ATOM 1372 N N . LYS A 1 177 ? 19.772 10.439 -4.257 1.00 82.38 177 LYS A N 1
ATOM 1373 C CA . LYS A 1 177 ? 21.002 10.996 -4.835 1.00 82.38 177 LYS A CA 1
ATOM 1374 C C . LYS A 1 177 ? 21.159 10.486 -6.272 1.00 82.38 177 LYS A C 1
ATOM 1376 O O . LYS A 1 177 ? 21.266 9.288 -6.494 1.00 82.38 177 LYS A O 1
ATOM 1381 N N . ASN A 1 178 ? 21.172 11.409 -7.234 1.00 79.81 178 ASN A N 1
ATOM 1382 C CA . ASN A 1 178 ? 21.293 11.139 -8.673 1.00 79.81 178 ASN A CA 1
ATOM 1383 C C . ASN A 1 178 ? 20.159 10.311 -9.309 1.00 79.81 178 ASN A C 1
ATOM 1385 O O . ASN A 1 178 ? 20.268 9.956 -10.480 1.00 79.81 178 ASN A O 1
ATOM 1389 N N . ILE A 1 179 ? 19.066 10.033 -8.594 1.00 80.38 179 ILE A N 1
ATOM 1390 C CA . ILE A 1 179 ? 17.943 9.246 -9.117 1.00 80.38 179 ILE A CA 1
ATOM 1391 C C . ILE A 1 179 ? 16.652 10.035 -8.872 1.00 80.38 179 ILE A C 1
ATOM 1393 O O . ILE A 1 179 ? 16.365 10.493 -7.764 1.00 80.38 179 ILE A O 1
ATOM 1397 N N . LEU A 1 180 ? 15.885 10.253 -9.942 1.00 83.12 180 LEU A N 1
ATOM 1398 C CA . LEU A 1 180 ? 14.555 10.856 -9.846 1.00 83.12 180 LEU A CA 1
ATOM 1399 C C . LEU A 1 180 ? 13.616 9.926 -9.059 1.00 83.12 180 LEU A C 1
ATOM 1401 O O . LEU A 1 180 ? 13.824 8.716 -9.106 1.00 83.12 180 LEU A O 1
ATOM 1405 N N . PRO A 1 181 ? 12.575 10.454 -8.389 1.00 83.31 181 PRO A N 1
ATOM 1406 C CA . PRO A 1 181 ? 11.558 9.614 -7.762 1.00 83.31 181 PRO A CA 1
ATOM 1407 C C . PRO A 1 181 ? 11.052 8.532 -8.722 1.00 83.31 181 PRO A C 1
ATOM 1409 O O . PRO A 1 181 ? 10.843 8.812 -9.913 1.00 83.31 181 PRO A O 1
ATOM 1412 N N . LEU A 1 182 ? 10.880 7.310 -8.205 1.00 81.12 182 LEU A N 1
ATOM 1413 C CA . LEU A 1 182 ? 10.330 6.202 -8.990 1.00 81.12 182 LEU A CA 1
ATOM 1414 C C . LEU A 1 182 ? 8.886 6.512 -9.378 1.00 81.12 182 LEU A C 1
ATOM 1416 O O . LEU A 1 182 ? 8.518 6.374 -10.544 1.00 81.12 182 LEU A O 1
ATOM 1420 N N . TYR A 1 183 ? 8.098 7.009 -8.423 1.00 84.31 183 TYR A N 1
ATOM 1421 C CA . TYR A 1 183 ? 6.777 7.540 -8.709 1.00 84.31 183 TYR A CA 1
ATOM 1422 C C . TYR A 1 183 ? 6.873 9.025 -9.066 1.00 84.31 183 TYR A C 1
ATOM 1424 O O . TYR A 1 183 ? 7.308 9.861 -8.271 1.00 84.31 183 TYR A O 1
ATOM 1432 N N . ARG A 1 184 ? 6.464 9.355 -10.292 1.00 84.62 184 ARG A N 1
ATOM 1433 C CA . ARG A 1 184 ? 6.460 10.726 -10.813 1.00 84.62 184 ARG A CA 1
ATOM 1434 C C . ARG A 1 184 ? 5.049 11.290 -10.818 1.00 84.62 184 ARG A C 1
ATOM 1436 O O . ARG A 1 184 ? 4.074 10.553 -10.835 1.00 84.62 184 ARG A O 1
ATOM 1443 N N . TRP A 1 185 ? 4.964 12.616 -10.859 1.00 79.19 185 TRP A N 1
ATOM 1444 C CA . TRP A 1 185 ? 3.703 13.324 -11.057 1.00 79.19 185 TRP A CA 1
ATOM 1445 C C . TRP A 1 185 ? 2.966 12.792 -12.298 1.00 79.19 185 TRP A C 1
ATOM 1447 O O . TRP A 1 185 ? 3.597 12.646 -13.348 1.00 79.19 185 TRP A O 1
ATOM 1457 N N . HIS A 1 186 ? 1.670 12.478 -12.165 1.00 77.06 186 HIS A N 1
ATOM 1458 C CA . HIS A 1 186 ? 0.854 11.807 -13.192 1.00 77.06 186 HIS A CA 1
ATOM 1459 C C . HIS A 1 186 ? 1.350 10.418 -13.635 1.00 77.06 186 HIS A C 1
ATOM 1461 O O . HIS A 1 186 ? 0.916 9.894 -14.662 1.00 77.06 186 HIS A O 1
ATOM 1467 N N . GLY A 1 187 ? 2.264 9.819 -12.876 1.00 79.88 187 GLY A N 1
ATOM 1468 C CA . GLY A 1 187 ? 2.777 8.484 -13.125 1.00 79.88 187 GLY A CA 1
ATOM 1469 C C . GLY A 1 187 ? 1.771 7.403 -12.748 1.00 79.88 187 GLY A C 1
ATOM 1470 O O . GLY A 1 187 ? 0.870 7.596 -11.934 1.00 79.88 187 GLY A O 1
ATOM 1471 N N . PHE A 1 188 ? 1.954 6.227 -13.335 1.00 83.62 188 PHE A N 1
ATOM 1472 C CA . PHE A 1 188 ? 1.278 5.031 -12.861 1.00 83.62 188 PHE A CA 1
ATOM 1473 C C . PHE A 1 188 ? 1.846 4.616 -11.499 1.00 83.62 188 PHE A C 1
ATOM 1475 O O . PHE A 1 188 ? 3.064 4.582 -11.315 1.00 83.62 188 PHE A O 1
ATOM 1482 N N . SER A 1 189 ? 0.960 4.263 -10.568 1.00 89.56 189 SER A N 1
ATOM 1483 C CA . SER A 1 189 ? 1.324 3.599 -9.321 1.00 89.56 189 SER A CA 1
ATOM 1484 C C . SER A 1 189 ? 0.753 2.188 -9.301 1.00 89.56 189 SER A C 1
ATOM 1486 O O . SER A 1 189 ? -0.465 2.000 -9.378 1.00 89.56 189 SER A O 1
ATOM 1488 N N . HIS A 1 190 ? 1.646 1.213 -9.135 1.00 90.12 190 HIS A N 1
ATOM 1489 C CA . HIS A 1 190 ? 1.273 -0.182 -8.965 1.00 90.12 190 HIS A CA 1
ATOM 1490 C C . HIS A 1 190 ? 0.469 -0.390 -7.676 1.00 90.12 190 HIS A C 1
ATOM 1492 O O . HIS A 1 190 ? -0.656 -0.882 -7.739 1.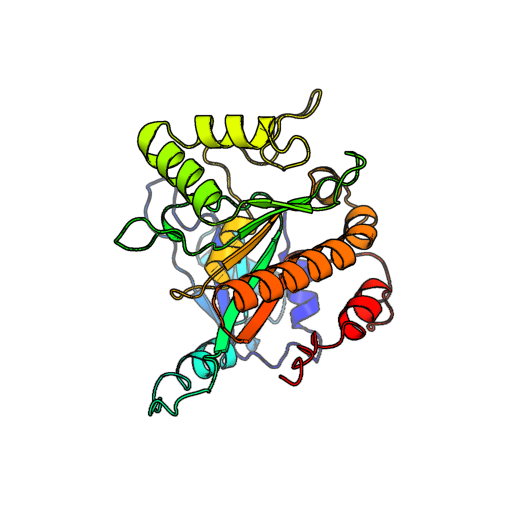00 90.12 190 HIS A O 1
ATOM 1498 N N . GLY A 1 191 ? 0.962 0.106 -6.537 1.00 94.56 191 GLY A N 1
ATOM 1499 C CA . GLY A 1 191 ? 0.269 -0.016 -5.256 1.00 94.56 191 GLY A CA 1
ATOM 1500 C C . GLY A 1 191 ? -1.101 0.651 -5.219 1.00 94.56 191 GLY A C 1
ATOM 1501 O O . GLY A 1 191 ? -2.037 0.107 -4.638 1.00 94.56 191 GLY A O 1
ATOM 1502 N N . THR A 1 192 ? -1.274 1.788 -5.894 1.00 95.44 192 THR A N 1
ATOM 1503 C CA . THR A 1 192 ? -2.589 2.427 -6.052 1.00 95.44 192 THR A CA 1
ATOM 1504 C C . THR A 1 192 ? -3.540 1.564 -6.869 1.00 95.44 192 THR A C 1
ATOM 1506 O O . THR A 1 192 ? -4.709 1.441 -6.505 1.00 95.44 192 THR A O 1
ATOM 1509 N N . ALA A 1 193 ? -3.066 0.957 -7.959 1.00 93.00 193 ALA A N 1
ATOM 1510 C CA . ALA A 1 193 ? -3.889 0.057 -8.758 1.00 93.00 193 ALA A CA 1
ATOM 1511 C C . ALA A 1 193 ? -4.296 -1.186 -7.951 1.00 93.00 193 ALA A C 1
ATOM 1513 O O . ALA A 1 193 ? -5.471 -1.550 -7.949 1.00 93.00 193 ALA A O 1
ATOM 1514 N N . MET A 1 194 ? -3.361 -1.785 -7.211 1.00 94.94 194 MET A N 1
ATOM 1515 C CA . MET A 1 194 ? -3.624 -2.959 -6.373 1.00 94.94 194 MET A CA 1
ATOM 1516 C C . MET A 1 194 ? -4.590 -2.641 -5.233 1.00 94.94 194 MET A C 1
ATOM 1518 O O . MET A 1 194 ? -5.549 -3.380 -5.028 1.00 94.94 194 MET A O 1
ATOM 1522 N N . ALA A 1 195 ? -4.426 -1.497 -4.565 1.00 95.25 195 ALA A N 1
ATOM 1523 C CA . ALA A 1 195 ? -5.368 -1.024 -3.553 1.00 95.25 195 ALA A CA 1
ATOM 1524 C C . ALA A 1 195 ? -6.788 -0.846 -4.111 1.00 95.25 195 ALA A C 1
ATOM 1526 O O . ALA A 1 195 ? -7.765 -1.220 -3.465 1.00 95.25 195 ALA A O 1
ATOM 1527 N N . HIS A 1 196 ? -6.911 -0.299 -5.324 1.00 93.19 196 HIS A N 1
ATOM 1528 C CA . HIS A 1 196 ? -8.206 -0.116 -5.973 1.00 93.19 196 HIS A CA 1
ATOM 1529 C C . HIS A 1 196 ? -8.868 -1.448 -6.353 1.00 93.19 196 HIS A C 1
ATOM 1531 O O . HIS A 1 196 ? -10.074 -1.596 -6.177 1.00 93.19 196 HIS A O 1
ATOM 1537 N N . LEU A 1 197 ? -8.089 -2.418 -6.842 1.00 91.75 197 LEU A N 1
ATOM 1538 C CA . LEU A 1 197 ? -8.590 -3.748 -7.200 1.00 91.75 197 LEU A CA 1
ATOM 1539 C C . LEU A 1 197 ? -8.962 -4.591 -5.976 1.00 91.75 197 LEU A C 1
ATOM 1541 O O . LEU A 1 197 ? -9.916 -5.360 -6.040 1.00 91.75 197 LEU A O 1
ATOM 1545 N N . ALA A 1 198 ? -8.211 -4.461 -4.882 1.00 90.38 198 ALA A N 1
ATOM 1546 C CA . ALA A 1 198 ? -8.405 -5.253 -3.675 1.00 90.38 198 ALA A CA 1
ATOM 1547 C C . ALA A 1 198 ? -9.654 -4.847 -2.882 1.00 90.38 198 ALA A C 1
ATOM 1549 O O . ALA A 1 198 ? -10.305 -5.704 -2.292 1.00 90.38 198 ALA A O 1
ATOM 1550 N N . ALA A 1 199 ? -9.995 -3.555 -2.884 1.00 87.56 199 ALA A N 1
ATOM 1551 C CA . ALA A 1 199 ? -11.173 -3.012 -2.211 1.00 87.56 199 ALA A CA 1
ATOM 1552 C C . ALA A 1 199 ? -12.035 -2.206 -3.200 1.00 87.56 199 ALA A C 1
ATOM 1554 O O . ALA A 1 199 ? -12.025 -0.963 -3.174 1.00 87.56 199 ALA A O 1
ATOM 1555 N N . PRO A 1 200 ? -12.771 -2.893 -4.099 1.00 74.00 200 PRO A N 1
ATOM 1556 C CA . PRO A 1 200 ? -13.662 -2.230 -5.049 1.00 74.00 200 PRO A CA 1
ATOM 1557 C C . PRO A 1 200 ? -14.879 -1.584 -4.361 1.00 74.00 200 PRO A C 1
ATOM 1559 O O . PRO A 1 200 ? -15.526 -0.718 -4.945 1.00 74.00 200 PRO A O 1
ATOM 1562 N N . ASP A 1 201 ? -15.186 -1.980 -3.125 1.00 78.06 201 ASP A N 1
ATOM 1563 C CA . ASP A 1 201 ? -16.252 -1.443 -2.280 1.00 78.06 201 ASP A CA 1
ATOM 1564 C C . ASP A 1 201 ? -15.727 -0.404 -1.269 1.00 78.06 201 ASP A C 1
ATOM 1566 O O . ASP A 1 201 ? -14.553 -0.050 -1.259 1.00 78.06 201 ASP A O 1
ATOM 1570 N N . ARG A 1 202 ? -16.581 0.114 -0.377 1.00 83.88 202 ARG A N 1
ATOM 1571 C CA . ARG A 1 202 ? -16.167 1.081 0.661 1.00 83.88 202 ARG A CA 1
ATOM 1572 C C . ARG A 1 202 ? -15.351 0.454 1.816 1.00 83.88 202 ARG A C 1
ATOM 1574 O O . ARG A 1 202 ? -15.241 1.085 2.866 1.00 83.88 202 ARG A O 1
ATOM 1581 N N . THR A 1 203 ? -14.762 -0.736 1.639 1.00 92.75 203 THR A N 1
ATOM 1582 C CA . THR A 1 203 ? -13.909 -1.382 2.652 1.00 92.75 203 THR A CA 1
ATOM 1583 C C . THR A 1 203 ? -12.721 -0.500 3.034 1.00 92.75 203 THR A C 1
ATOM 1585 O O . THR A 1 203 ? -12.138 0.205 2.203 1.00 92.75 203 THR A O 1
ATOM 1588 N N . LYS A 1 204 ? -12.369 -0.535 4.323 1.00 97.00 204 LYS A N 1
ATOM 1589 C CA . LYS A 1 204 ? -11.237 0.210 4.874 1.00 97.00 204 LYS A CA 1
ATOM 1590 C C . LYS A 1 204 ? -9.916 -0.375 4.407 1.00 97.00 204 LYS A C 1
ATOM 1592 O O . LYS A 1 204 ? -9.728 -1.591 4.352 1.00 97.00 204 LYS A O 1
ATOM 1597 N N . LEU A 1 205 ? -8.980 0.521 4.136 1.00 98.06 205 LEU A N 1
ATOM 1598 C CA . LEU A 1 20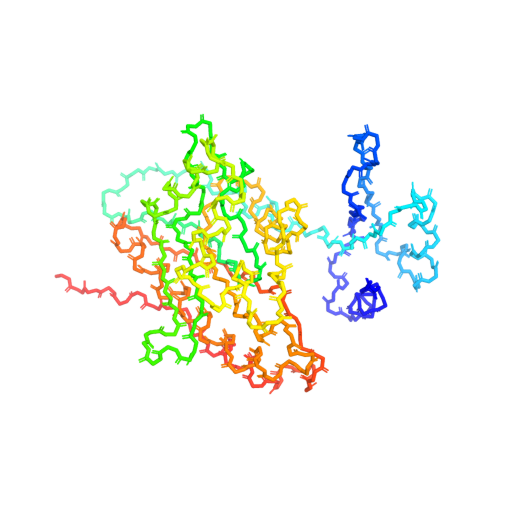5 ? -7.645 0.179 3.678 1.00 98.06 205 LEU A CA 1
ATOM 1599 C C . LEU A 1 205 ? -6.606 0.540 4.735 1.00 98.06 205 LEU A C 1
ATOM 1601 O O . LEU A 1 205 ? -6.697 1.565 5.409 1.00 98.06 205 LEU A O 1
ATOM 1605 N N . MET A 1 206 ? -5.579 -0.283 4.840 1.00 98.56 206 MET A N 1
ATOM 1606 C CA . MET A 1 206 ? -4.291 0.114 5.390 1.00 98.56 206 MET A CA 1
ATOM 1607 C C . MET A 1 206 ? -3.258 -0.111 4.301 1.00 98.56 206 MET A C 1
ATOM 1609 O O . MET A 1 206 ? -3.346 -1.092 3.572 1.00 98.56 206 MET A O 1
ATOM 1613 N N . GLY A 1 207 ? -2.284 0.774 4.155 1.00 98.12 207 GLY A N 1
ATOM 1614 C CA . GLY A 1 207 ? -1.189 0.529 3.221 1.00 98.12 207 GLY A CA 1
ATOM 1615 C C . GLY A 1 207 ? 0.156 0.554 3.920 1.00 98.12 207 GLY A C 1
ATOM 1616 O O . GLY A 1 207 ? 0.313 1.148 4.984 1.00 98.12 207 GLY A O 1
ATOM 1617 N N . LEU A 1 208 ? 1.131 -0.094 3.308 1.00 98.31 208 LEU A N 1
ATOM 1618 C CA . LEU A 1 208 ? 2.522 -0.067 3.709 1.00 98.31 208 LEU A CA 1
ATOM 1619 C C . LEU A 1 208 ? 3.359 0.011 2.439 1.00 98.31 208 LEU A C 1
ATOM 1621 O O . LEU A 1 208 ? 3.367 -0.912 1.625 1.00 98.31 208 LEU A O 1
ATOM 1625 N N . GLU A 1 209 ? 4.046 1.135 2.279 1.00 97.25 209 GLU A N 1
ATOM 1626 C CA . GLU A 1 209 ? 4.957 1.363 1.173 1.00 97.25 209 GLU A CA 1
ATOM 1627 C C . GLU A 1 209 ? 6.333 0.765 1.475 1.00 97.25 209 GLU A C 1
ATOM 1629 O O . GLU A 1 209 ? 6.989 1.128 2.460 1.00 97.25 209 GLU A O 1
ATOM 1634 N N . LEU A 1 210 ? 6.768 -0.150 0.606 1.00 95.88 210 LEU A N 1
ATOM 1635 C CA . LEU A 1 210 ? 8.115 -0.712 0.642 1.00 95.88 210 LEU A CA 1
ATOM 1636 C C . LEU A 1 210 ? 9.161 0.330 0.211 1.00 95.88 210 LEU A C 1
ATOM 1638 O O . LEU A 1 210 ? 8.870 1.212 -0.606 1.00 95.88 210 LEU A O 1
ATOM 1642 N N . PRO A 1 211 ? 10.397 0.234 0.728 1.00 94.38 211 PRO A N 1
ATOM 1643 C CA . PRO A 1 211 ? 11.430 1.204 0.419 1.00 94.38 211 PRO A CA 1
ATOM 1644 C C . PRO A 1 211 ? 11.931 1.035 -1.022 1.00 94.38 211 PRO A C 1
ATOM 1646 O O . PRO A 1 211 ? 11.901 -0.052 -1.601 1.00 94.38 211 PRO A O 1
ATOM 1649 N N . VAL A 1 212 ? 12.441 2.121 -1.607 1.00 91.56 212 VAL A N 1
ATOM 1650 C CA . VAL A 1 212 ? 12.904 2.179 -3.006 1.00 91.56 212 VAL A CA 1
ATOM 1651 C C . VAL A 1 212 ? 13.906 1.074 -3.368 1.00 91.56 212 VAL A C 1
ATOM 1653 O O . VAL A 1 212 ? 13.869 0.541 -4.474 1.00 91.56 212 VAL A O 1
ATOM 1656 N N . ASN A 1 213 ? 14.785 0.692 -2.440 1.00 89.75 213 ASN A N 1
ATOM 1657 C CA . ASN A 1 213 ? 15.776 -0.363 -2.647 1.00 89.75 213 ASN A CA 1
ATOM 1658 C C . ASN A 1 213 ? 15.139 -1.749 -2.811 1.00 89.75 213 ASN A C 1
ATOM 1660 O O . ASN A 1 213 ? 15.667 -2.542 -3.579 1.00 89.75 213 ASN A O 1
ATOM 1664 N N . ALA A 1 214 ? 13.989 -2.019 -2.186 1.00 88.81 214 ALA A N 1
ATOM 1665 C CA . ALA A 1 214 ? 13.266 -3.276 -2.374 1.00 88.81 214 ALA A CA 1
ATOM 1666 C C . ALA A 1 214 ? 12.719 -3.434 -3.799 1.00 88.81 214 ALA A C 1
ATOM 1668 O O . ALA A 1 214 ? 12.598 -4.551 -4.287 1.00 88.81 214 ALA A O 1
ATOM 1669 N N . VAL A 1 215 ? 12.409 -2.320 -4.471 1.00 83.88 215 VAL A N 1
ATOM 1670 C CA . VAL A 1 215 ? 11.945 -2.310 -5.870 1.00 83.88 215 VAL A CA 1
ATOM 1671 C C . VAL A 1 215 ? 13.108 -2.392 -6.847 1.00 83.88 215 VAL A C 1
ATOM 1673 O O . VAL A 1 215 ? 13.002 -3.018 -7.897 1.00 83.88 215 VAL A O 1
ATOM 1676 N N . MET A 1 216 ? 14.208 -1.712 -6.525 1.00 85.06 216 MET A N 1
ATOM 1677 C CA . MET A 1 216 ? 15.400 -1.679 -7.374 1.00 85.06 216 MET A CA 1
ATOM 1678 C C . MET A 1 216 ? 16.182 -2.994 -7.333 1.00 85.06 216 MET A C 1
ATOM 1680 O O . MET A 1 216 ? 16.957 -3.270 -8.248 1.00 85.06 216 MET A O 1
ATOM 1684 N N . ASP A 1 217 ? 15.992 -3.788 -6.283 1.00 84.44 217 ASP A N 1
ATOM 1685 C CA . ASP A 1 217 ? 16.595 -5.101 -6.148 1.00 84.44 217 ASP A CA 1
ATOM 1686 C C . ASP A 1 217 ? 15.853 -6.159 -6.979 1.00 84.44 217 ASP A C 1
ATOM 1688 O O . ASP A 1 217 ? 14.845 -6.732 -6.566 1.00 84.44 217 ASP A O 1
ATOM 1692 N N . SER A 1 218 ? 16.393 -6.447 -8.162 1.00 79.06 218 SER A N 1
ATOM 1693 C CA . SER A 1 218 ? 15.855 -7.465 -9.065 1.00 79.06 218 SER A CA 1
ATOM 1694 C C . SER A 1 218 ? 16.069 -8.908 -8.596 1.00 79.06 218 SER A C 1
ATOM 1696 O O . SER A 1 218 ? 15.463 -9.806 -9.181 1.00 79.06 218 SER A O 1
ATOM 1698 N N . THR A 1 219 ? 16.941 -9.170 -7.612 1.00 80.38 219 THR A N 1
ATOM 1699 C CA . THR A 1 219 ? 17.163 -10.546 -7.120 1.00 80.38 219 THR A CA 1
ATOM 1700 C C . THR A 1 219 ? 16.029 -10.994 -6.200 1.00 80.38 219 THR A C 1
ATOM 1702 O O . THR A 1 219 ? 15.712 -12.182 -6.140 1.00 80.38 219 THR A O 1
ATOM 1705 N N . GLY A 1 220 ? 15.380 -10.034 -5.530 1.00 79.81 220 GLY A N 1
ATOM 1706 C CA . GLY A 1 220 ? 14.348 -10.273 -4.526 1.00 79.81 220 GLY A CA 1
ATOM 1707 C C . GLY A 1 220 ? 14.893 -10.518 -3.115 1.00 79.81 220 GLY A C 1
ATOM 1708 O O . GLY A 1 220 ? 14.098 -10.796 -2.214 1.00 79.81 220 GLY A O 1
ATOM 1709 N N . ASP A 1 221 ? 16.203 -10.392 -2.884 1.00 83.44 221 ASP A N 1
ATOM 1710 C CA . ASP A 1 221 ? 16.830 -10.625 -1.571 1.00 83.44 221 ASP A CA 1
ATOM 1711 C C . ASP A 1 221 ? 16.386 -9.583 -0.534 1.00 83.44 221 ASP A C 1
ATOM 1713 O O . ASP A 1 221 ? 16.043 -9.905 0.612 1.00 83.44 221 ASP A O 1
ATOM 1717 N N . THR A 1 222 ? 16.323 -8.320 -0.954 1.00 87.31 222 THR A N 1
ATOM 1718 C CA . THR A 1 222 ? 15.846 -7.210 -0.126 1.00 87.31 222 THR A CA 1
ATOM 1719 C C . THR A 1 222 ? 14.391 -7.434 0.239 1.00 87.31 222 THR A C 1
ATOM 1721 O O . THR A 1 222 ? 14.046 -7.416 1.417 1.00 87.31 222 THR A O 1
ATOM 1724 N N . LEU A 1 223 ? 13.539 -7.717 -0.752 1.00 87.00 223 LEU A N 1
ATOM 1725 C CA . LEU A 1 223 ? 12.128 -8.008 -0.509 1.00 87.00 223 LEU A CA 1
ATOM 1726 C C . LEU A 1 223 ? 11.970 -9.193 0.458 1.00 87.00 223 LEU A C 1
ATOM 1728 O O . LEU A 1 223 ? 11.151 -9.140 1.376 1.00 87.00 223 LEU A O 1
ATOM 1732 N N . THR A 1 224 ? 12.799 -10.227 0.295 1.00 84.62 224 THR A N 1
ATOM 1733 C CA . THR A 1 224 ? 12.779 -11.428 1.136 1.00 84.62 224 THR A CA 1
ATOM 1734 C C . THR A 1 224 ? 13.011 -11.109 2.601 1.00 84.62 224 THR A C 1
ATOM 1736 O O . THR A 1 224 ? 12.314 -11.626 3.474 1.00 84.62 224 THR A O 1
ATOM 1739 N N . SER A 1 225 ? 13.952 -10.211 2.865 1.00 86.19 225 SER A N 1
ATOM 1740 C CA . SER A 1 225 ? 14.339 -9.827 4.220 1.00 86.19 225 SER A CA 1
ATOM 1741 C C . SER A 1 225 ? 13.290 -8.957 4.919 1.00 86.19 225 SER A C 1
ATOM 1743 O O . SER A 1 225 ? 13.233 -8.928 6.147 1.00 86.19 225 SER A O 1
ATOM 1745 N N . ILE A 1 226 ? 12.451 -8.244 4.161 1.00 91.62 226 ILE A N 1
ATOM 1746 C CA . ILE A 1 226 ? 11.600 -7.177 4.710 1.00 91.62 226 ILE A CA 1
ATOM 1747 C C . ILE A 1 226 ? 10.117 -7.535 4.736 1.00 91.62 226 ILE A C 1
ATOM 1749 O O . ILE A 1 226 ? 9.358 -6.925 5.487 1.00 91.62 226 ILE A O 1
ATOM 1753 N N . VAL A 1 227 ? 9.675 -8.512 3.940 1.00 91.06 227 VAL A N 1
ATOM 1754 C CA . VAL A 1 227 ? 8.239 -8.788 3.793 1.00 91.06 227 VAL A CA 1
ATOM 1755 C C . VAL A 1 227 ? 7.611 -9.284 5.095 1.00 91.06 227 VAL A C 1
ATOM 1757 O O . VAL A 1 227 ? 6.493 -8.898 5.425 1.00 91.06 227 VAL A O 1
ATOM 1760 N N . GLY A 1 228 ? 8.351 -10.071 5.882 1.00 89.88 228 GLY A N 1
ATOM 1761 C CA . GLY A 1 228 ? 7.906 -10.508 7.204 1.00 89.88 228 GLY A CA 1
ATOM 1762 C C . GLY A 1 228 ? 7.697 -9.331 8.160 1.00 89.88 228 GLY A C 1
ATOM 1763 O O . GLY A 1 228 ? 6.676 -9.269 8.840 1.00 89.88 228 GLY A O 1
ATOM 1764 N N . ILE A 1 229 ? 8.618 -8.360 8.134 1.00 92.62 229 ILE A N 1
ATOM 1765 C CA . ILE A 1 229 ? 8.533 -7.117 8.916 1.00 92.62 229 ILE A CA 1
ATOM 1766 C C . ILE A 1 229 ? 7.316 -6.299 8.470 1.00 92.62 229 ILE A C 1
ATOM 1768 O O . ILE A 1 229 ? 6.573 -5.795 9.309 1.00 92.62 229 ILE A O 1
ATOM 1772 N N . ALA A 1 230 ? 7.087 -6.188 7.158 1.00 95.12 230 ALA A N 1
ATOM 1773 C CA . ALA A 1 230 ? 5.947 -5.461 6.609 1.00 95.12 230 ALA A CA 1
ATOM 1774 C C . ALA A 1 230 ? 4.612 -6.072 7.064 1.00 95.12 230 ALA A C 1
ATOM 1776 O O . ALA A 1 230 ? 3.739 -5.351 7.546 1.00 95.12 230 ALA A O 1
ATOM 1777 N N . ILE A 1 231 ? 4.469 -7.396 6.959 1.00 94.25 231 ILE A N 1
ATOM 1778 C CA . ILE A 1 231 ? 3.257 -8.112 7.375 1.00 94.25 231 ILE A CA 1
ATOM 1779 C C . ILE A 1 231 ? 3.015 -7.947 8.877 1.00 94.25 231 ILE A C 1
ATOM 1781 O O . ILE A 1 231 ? 1.905 -7.600 9.282 1.00 94.25 231 ILE A O 1
ATOM 1785 N N . GLU A 1 232 ? 4.045 -8.141 9.704 1.00 93.06 232 GLU A N 1
ATOM 1786 C CA . GLU A 1 232 ? 3.932 -7.985 11.157 1.00 93.06 232 GLU A CA 1
ATOM 1787 C C . GLU A 1 232 ? 3.555 -6.549 11.547 1.00 93.06 232 GLU A C 1
ATOM 1789 O O . GLU A 1 232 ? 2.666 -6.345 12.377 1.00 93.06 232 GLU A O 1
ATOM 1794 N N . ALA A 1 233 ? 4.175 -5.546 10.916 1.00 96.06 233 ALA A N 1
ATOM 1795 C CA . ALA A 1 233 ? 3.876 -4.139 11.162 1.00 96.06 233 ALA A CA 1
ATOM 1796 C C . ALA A 1 233 ? 2.417 -3.796 10.825 1.00 96.06 233 ALA A C 1
ATOM 1798 O O . ALA A 1 233 ? 1.741 -3.145 11.625 1.00 96.06 233 ALA A O 1
ATOM 1799 N N . LEU A 1 234 ? 1.909 -4.267 9.681 1.00 96.56 234 LEU A N 1
ATOM 1800 C CA . LEU A 1 234 ? 0.514 -4.077 9.270 1.00 96.56 234 LEU A CA 1
ATOM 1801 C C . LEU A 1 234 ? -0.463 -4.788 10.212 1.00 96.56 234 LEU A C 1
ATOM 1803 O O . LEU A 1 234 ? -1.443 -4.183 10.641 1.00 96.56 234 LEU A O 1
ATOM 1807 N N . ALA A 1 235 ? -0.178 -6.036 10.587 1.00 95.06 235 ALA A N 1
ATOM 1808 C CA . ALA A 1 235 ? -1.013 -6.814 11.500 1.00 95.06 235 ALA A CA 1
ATOM 1809 C C . ALA A 1 235 ? -1.096 -6.167 12.892 1.00 95.06 235 ALA A C 1
ATOM 1811 O O . ALA A 1 235 ? -2.187 -5.973 13.437 1.00 95.06 235 ALA A O 1
ATOM 1812 N N . LYS A 1 236 ? 0.050 -5.740 13.436 1.00 95.38 236 LYS A N 1
ATOM 1813 C CA . LYS A 1 236 ? 0.117 -4.993 14.698 1.00 95.38 236 LYS A CA 1
ATOM 1814 C C . LYS A 1 236 ? -0.645 -3.674 14.602 1.00 95.38 236 LYS A C 1
ATOM 1816 O O . LYS A 1 236 ? -1.371 -3.326 15.534 1.00 95.38 236 LYS A O 1
ATOM 1821 N N . ARG A 1 237 ? -0.516 -2.943 13.489 1.00 97.44 237 ARG A N 1
ATOM 1822 C CA . ARG A 1 237 ? -1.217 -1.668 13.302 1.00 97.44 237 ARG A CA 1
ATOM 1823 C C . ARG A 1 237 ? -2.731 -1.849 13.197 1.00 97.44 237 ARG A C 1
ATOM 1825 O O . ARG A 1 237 ? -3.462 -1.117 13.858 1.00 97.44 237 ARG A O 1
ATOM 1832 N N . ALA A 1 238 ? -3.195 -2.855 12.459 1.00 96.62 238 ALA A N 1
ATOM 1833 C CA . ALA A 1 238 ? -4.608 -3.223 12.373 1.00 96.62 238 ALA A CA 1
ATOM 1834 C C . ALA A 1 238 ? -5.197 -3.551 13.751 1.00 96.62 238 ALA A C 1
ATOM 1836 O O . ALA A 1 238 ? -6.263 -3.048 14.106 1.00 96.62 238 ALA A O 1
ATOM 1837 N N . GLN A 1 239 ? -4.465 -4.311 14.570 1.00 94.81 239 GLN A N 1
ATOM 1838 C CA . GLN A 1 239 ? -4.868 -4.609 15.943 1.00 94.81 239 GLN A CA 1
ATOM 1839 C C . GLN A 1 239 ? -4.960 -3.342 16.808 1.00 94.81 239 GLN A C 1
ATOM 1841 O O . GLN A 1 239 ? -5.945 -3.156 17.523 1.00 94.81 239 GLN A O 1
ATOM 1846 N N . GLN A 1 240 ? -3.954 -2.463 16.747 1.00 95.62 240 GLN A N 1
ATOM 1847 C CA . GLN A 1 240 ? -3.951 -1.194 17.486 1.00 95.62 240 GLN A CA 1
ATOM 1848 C C . GLN A 1 240 ? -5.125 -0.298 17.081 1.00 95.62 240 GLN A C 1
ATOM 1850 O O . GLN A 1 240 ? -5.790 0.277 17.942 1.00 95.62 240 GLN A O 1
ATOM 1855 N N . TRP A 1 241 ? -5.402 -0.207 15.780 1.00 96.44 241 TRP A N 1
ATOM 1856 C CA . TRP A 1 241 ? -6.543 0.536 15.261 1.00 96.44 241 TRP A CA 1
ATOM 1857 C C . TRP A 1 241 ? -7.863 -0.055 15.770 1.00 96.44 241 TRP A C 1
ATOM 1859 O O . TRP A 1 241 ? -8.693 0.682 16.297 1.00 96.44 241 TRP A O 1
ATOM 1869 N N . GLY A 1 242 ? -8.030 -1.381 15.717 1.00 94.75 242 GLY A N 1
ATOM 1870 C CA . GLY A 1 242 ? -9.215 -2.067 16.243 1.00 94.75 242 GLY A CA 1
ATOM 1871 C C . GLY A 1 242 ? -9.454 -1.777 17.720 1.00 94.75 242 GLY A C 1
ATOM 1872 O O . GLY A 1 242 ? -10.552 -1.388 18.113 1.00 94.75 242 GLY A O 1
ATOM 1873 N N . GLN A 1 243 ? -8.399 -1.858 18.534 1.00 94.12 243 GLN A N 1
ATOM 1874 C CA . GLN A 1 243 ? -8.454 -1.509 19.956 1.00 94.12 243 GLN A CA 1
ATOM 1875 C C . GLN A 1 243 ? -8.892 -0.059 20.178 1.00 94.12 243 GLN A C 1
ATOM 1877 O O . GLN A 1 243 ? -9.767 0.183 21.009 1.00 94.12 243 GLN A O 1
ATOM 1882 N N . ALA A 1 244 ? -8.335 0.890 19.420 1.00 94.38 244 ALA A N 1
ATOM 1883 C CA . ALA A 1 244 ? -8.699 2.304 19.512 1.00 94.38 244 ALA A CA 1
ATOM 1884 C C . ALA A 1 244 ? -10.160 2.571 19.111 1.00 94.38 244 ALA A C 1
ATOM 1886 O O . ALA A 1 244 ? -10.778 3.496 19.628 1.00 94.38 244 ALA A O 1
ATOM 1887 N N . GLN A 1 245 ? -10.720 1.752 18.218 1.00 94.25 245 GLN A N 1
ATOM 1888 C CA . GLN A 1 245 ? -12.116 1.839 17.782 1.00 94.25 245 GLN A CA 1
ATOM 1889 C C . GLN A 1 245 ? -13.073 0.958 18.603 1.00 94.25 245 GLN A C 1
ATOM 1891 O O . GLN A 1 245 ? -14.268 0.944 18.323 1.00 94.25 245 GLN A O 1
ATOM 1896 N N . ASN A 1 246 ? -12.567 0.210 19.593 1.00 93.06 246 ASN A N 1
ATOM 1897 C CA . ASN A 1 246 ? -13.300 -0.845 20.300 1.00 93.06 246 ASN A CA 1
ATOM 1898 C C . ASN A 1 246 ? -13.979 -1.855 19.346 1.00 93.06 246 ASN A C 1
ATOM 1900 O O . ASN A 1 246 ? -15.123 -2.261 19.554 1.00 93.06 246 ASN A O 1
ATOM 1904 N N . LYS A 1 247 ? -13.259 -2.252 18.292 1.00 92.88 247 LYS A N 1
ATOM 1905 C CA . LYS A 1 247 ? -13.693 -3.202 17.262 1.00 92.88 247 LYS A CA 1
ATOM 1906 C C . LYS A 1 247 ? -12.777 -4.415 17.217 1.00 92.88 247 LYS A C 1
ATOM 1908 O O . LYS A 1 247 ? -11.571 -4.301 17.455 1.00 92.88 247 LYS A O 1
ATOM 1913 N N . ASP A 1 248 ? -13.350 -5.558 16.872 1.00 92.25 248 ASP A N 1
ATOM 1914 C CA . ASP A 1 248 ? -12.555 -6.706 16.448 1.00 92.25 248 ASP A CA 1
ATOM 1915 C C . ASP A 1 248 ? -12.185 -6.500 14.974 1.00 92.25 248 ASP A C 1
ATOM 1917 O O . ASP A 1 248 ? -12.972 -5.945 14.212 1.00 92.25 248 ASP A O 1
ATOM 1921 N N . VAL A 1 249 ? -10.964 -6.854 14.574 1.00 93.81 249 VAL A N 1
ATOM 1922 C CA . VAL A 1 249 ? -10.459 -6.560 13.223 1.00 93.81 249 VAL A CA 1
ATOM 1923 C C . VAL A 1 249 ? -10.042 -7.843 12.532 1.00 93.81 249 VAL A C 1
ATOM 1925 O O . VAL A 1 249 ? -9.207 -8.585 13.049 1.00 93.81 249 VAL A O 1
ATOM 1928 N N . SER A 1 250 ? -10.576 -8.046 11.333 1.00 94.12 250 SER A N 1
ATOM 1929 C CA . SER A 1 250 ? -10.110 -9.044 10.380 1.00 94.12 250 SER A CA 1
ATOM 1930 C C . SER A 1 250 ? -9.283 -8.356 9.301 1.00 94.12 250 SER A C 1
ATOM 1932 O O . SER A 1 250 ? -9.764 -7.449 8.621 1.00 94.12 250 SER A O 1
ATOM 1934 N N . LEU A 1 251 ? -8.016 -8.754 9.181 1.00 94.94 251 LEU A N 1
ATOM 1935 C CA . LEU A 1 251 ? -7.068 -8.175 8.233 1.00 94.94 251 LEU A CA 1
ATOM 1936 C C . LEU A 1 251 ? -6.800 -9.157 7.089 1.00 94.94 251 LEU A C 1
ATOM 1938 O O . LEU A 1 251 ? -6.186 -10.203 7.299 1.00 94.94 251 LEU A O 1
ATOM 1942 N N . GLY A 1 252 ? -7.197 -8.791 5.871 1.00 95.12 252 GLY A N 1
ATOM 1943 C CA . GLY A 1 252 ? -6.703 -9.421 4.645 1.00 95.12 252 GLY A CA 1
ATOM 1944 C C . GLY A 1 252 ? -5.476 -8.671 4.134 1.00 95.12 252 GLY A C 1
ATOM 1945 O O . GLY A 1 252 ? -5.497 -7.448 4.108 1.00 95.12 252 GLY A O 1
ATOM 1946 N N . ILE A 1 253 ? -4.407 -9.359 3.730 1.00 95.19 253 ILE A N 1
ATOM 1947 C CA . ILE A 1 253 ? -3.198 -8.707 3.199 1.00 95.19 253 ILE A CA 1
ATOM 1948 C C . ILE A 1 253 ? -3.042 -9.031 1.717 1.00 95.19 253 ILE A C 1
ATOM 1950 O O . ILE A 1 253 ? -3.027 -10.197 1.326 1.00 95.19 253 ILE A O 1
ATOM 1954 N N . VAL A 1 254 ? -2.876 -7.989 0.907 1.00 95.50 254 VAL A N 1
ATOM 1955 C CA . VAL A 1 254 ? -2.483 -8.074 -0.497 1.00 95.50 254 VAL A CA 1
ATOM 1956 C C . VAL A 1 254 ? -1.008 -7.719 -0.601 1.00 95.50 254 VAL A C 1
ATOM 1958 O O . VAL A 1 254 ? -0.605 -6.582 -0.348 1.00 95.50 254 VAL A O 1
ATOM 1961 N N . LEU A 1 255 ? -0.211 -8.718 -0.969 1.00 92.94 255 LEU A N 1
ATOM 1962 C CA . LEU A 1 255 ? 1.200 -8.580 -1.298 1.00 92.94 255 LEU A CA 1
ATOM 1963 C C . LEU A 1 255 ? 1.358 -8.794 -2.803 1.00 92.94 255 LEU A C 1
ATOM 1965 O O . LEU A 1 255 ? 1.291 -9.924 -3.285 1.00 92.94 255 LEU A O 1
ATOM 1969 N N . SER A 1 256 ? 1.578 -7.714 -3.543 1.00 88.00 256 SER A N 1
ATOM 1970 C CA . SER A 1 256 ? 1.610 -7.738 -5.013 1.00 88.00 256 SER A CA 1
ATOM 1971 C C . SER A 1 256 ? 3.022 -7.925 -5.575 1.00 88.00 256 SER A C 1
ATOM 1973 O O . SER A 1 256 ? 3.351 -7.421 -6.649 1.00 88.00 256 SER A O 1
ATOM 1975 N N . PHE A 1 257 ? 3.873 -8.639 -4.841 1.00 82.75 257 PHE A N 1
ATOM 1976 C CA . PHE A 1 257 ? 5.235 -8.958 -5.244 1.00 82.75 257 PHE A CA 1
ATOM 1977 C C . PHE A 1 257 ? 5.462 -10.467 -5.238 1.00 82.75 257 PHE A C 1
ATOM 1979 O O . PHE A 1 257 ? 4.918 -11.188 -4.403 1.00 82.75 257 PHE A O 1
ATOM 1986 N N . GLY A 1 258 ? 6.289 -10.935 -6.171 1.00 75.44 258 GLY A N 1
ATOM 1987 C CA . GLY A 1 258 ? 6.687 -12.333 -6.284 1.00 75.44 258 GLY A CA 1
ATOM 1988 C C . GLY A 1 258 ? 8.202 -12.491 -6.246 1.00 75.44 258 GLY A C 1
ATOM 1989 O O . GLY A 1 258 ? 8.942 -11.575 -6.599 1.00 75.44 258 GLY A O 1
ATOM 1990 N N . PHE A 1 259 ? 8.648 -13.678 -5.849 1.00 70.75 259 PHE A N 1
ATOM 1991 C CA . PHE A 1 259 ? 10.054 -14.068 -5.835 1.00 70.75 259 PHE A CA 1
ATOM 1992 C C . PHE A 1 259 ? 10.305 -15.025 -6.997 1.00 70.75 259 PHE A C 1
ATOM 1994 O O . PHE A 1 259 ? 9.564 -15.993 -7.174 1.00 70.75 259 PHE A O 1
ATOM 2001 N N . MET A 1 260 ? 11.339 -14.759 -7.795 1.00 70.00 260 MET A N 1
ATOM 2002 C CA . MET A 1 260 ? 11.806 -15.719 -8.802 1.00 70.00 260 MET A CA 1
ATOM 2003 C C . MET A 1 260 ? 12.811 -16.723 -8.226 1.00 70.00 260 MET A C 1
ATOM 2005 O O . MET A 1 260 ? 13.026 -17.775 -8.819 1.00 70.00 260 MET A O 1
ATOM 2009 N N . GLY A 1 261 ? 13.443 -16.391 -7.098 1.00 67.44 261 GLY A N 1
ATOM 2010 C CA . GLY A 1 261 ? 14.424 -17.239 -6.430 1.00 67.44 261 GLY A CA 1
ATOM 2011 C C . GLY A 1 261 ? 13.790 -18.222 -5.443 1.00 67.44 261 GLY A C 1
ATOM 2012 O O . GLY A 1 261 ? 12.864 -17.878 -4.713 1.00 67.44 261 GLY A O 1
ATOM 2013 N N . GLY A 1 262 ? 14.348 -19.433 -5.389 1.00 72.00 262 GLY A N 1
ATOM 2014 C CA . GLY A 1 262 ? 14.034 -20.449 -4.386 1.00 72.00 262 GLY A CA 1
ATOM 2015 C C . GLY A 1 262 ? 12.968 -21.472 -4.801 1.00 72.00 262 GLY A C 1
ATOM 2016 O O . GLY A 1 262 ? 12.446 -21.434 -5.914 1.00 72.00 262 GLY A O 1
ATOM 2017 N N . PRO A 1 263 ? 12.689 -22.455 -3.929 1.00 74.19 263 PRO A N 1
ATOM 2018 C CA . PRO A 1 263 ? 11.791 -23.549 -4.261 1.00 74.19 263 PRO A CA 1
ATOM 2019 C C . PRO A 1 263 ? 10.323 -23.090 -4.216 1.00 74.19 263 PRO A C 1
ATOM 2021 O O . PRO A 1 263 ? 9.858 -22.501 -3.238 1.00 74.19 263 PRO A O 1
ATOM 2024 N N . HIS A 1 264 ? 9.584 -23.381 -5.290 1.00 80.56 264 HIS A N 1
ATOM 2025 C CA . HIS A 1 264 ? 8.160 -23.053 -5.455 1.00 80.56 264 HIS A CA 1
ATOM 2026 C C . HIS A 1 264 ? 7.221 -24.110 -4.840 1.00 80.56 264 HIS A C 1
ATOM 2028 O O . HIS A 1 264 ? 6.083 -24.266 -5.269 1.00 80.56 264 HIS A O 1
ATOM 2034 N N . ASP A 1 265 ? 7.704 -24.854 -3.847 1.00 82.56 265 ASP A N 1
ATOM 2035 C CA . ASP A 1 265 ? 7.002 -25.943 -3.155 1.00 82.56 265 ASP A CA 1
ATOM 2036 C C . ASP A 1 265 ? 6.570 -25.551 -1.727 1.00 82.56 265 ASP A C 1
ATOM 2038 O O . ASP A 1 265 ? 6.232 -26.402 -0.905 1.00 82.56 265 ASP A O 1
ATOM 2042 N N . GLY A 1 266 ? 6.626 -24.254 -1.406 1.00 80.69 266 GLY A N 1
ATOM 2043 C CA . GLY A 1 266 ? 6.313 -23.722 -0.078 1.00 80.69 266 GLY A CA 1
ATOM 2044 C C . GLY A 1 266 ? 7.458 -23.815 0.937 1.00 80.69 266 GLY A C 1
ATOM 2045 O O . GLY A 1 266 ? 7.313 -23.311 2.052 1.00 80.69 266 GLY A O 1
ATOM 2046 N N . GLN A 1 267 ? 8.618 -24.381 0.580 1.00 83.94 267 GLN A N 1
ATOM 2047 C CA . GLN A 1 267 ? 9.778 -24.428 1.480 1.00 83.94 267 GLN A CA 1
ATOM 2048 C C . GLN A 1 267 ? 10.556 -23.111 1.551 1.00 83.94 267 GLN A C 1
ATOM 2050 O O . GLN A 1 267 ? 11.434 -22.972 2.407 1.00 83.94 267 GLN A O 1
ATOM 2055 N N . HIS A 1 268 ? 10.228 -22.130 0.701 1.00 81.62 268 HIS A N 1
ATOM 2056 C CA . HIS A 1 268 ? 10.830 -20.802 0.766 1.00 81.62 268 HIS A CA 1
ATOM 2057 C C . HIS A 1 268 ? 10.702 -20.221 2.193 1.00 81.62 268 HIS A C 1
ATOM 2059 O O . HIS A 1 268 ? 9.597 -20.231 2.745 1.00 81.62 268 HIS A O 1
ATOM 2065 N N . PRO A 1 269 ? 11.778 -19.683 2.808 1.00 80.69 269 PRO A N 1
ATOM 2066 C CA . PRO A 1 269 ? 11.747 -19.197 4.192 1.00 80.69 269 PRO A CA 1
ATOM 2067 C C . PRO A 1 269 ? 10.604 -18.219 4.486 1.00 80.69 269 PRO A C 1
ATOM 2069 O O . PRO A 1 269 ? 9.939 -18.341 5.509 1.00 80.69 269 PRO A O 1
ATOM 2072 N N . ILE A 1 270 ? 10.310 -17.317 3.548 1.00 80.31 270 ILE A N 1
ATOM 2073 C CA . ILE A 1 270 ? 9.161 -16.401 3.631 1.00 80.31 270 ILE A CA 1
ATOM 2074 C C . ILE A 1 270 ? 7.834 -17.150 3.677 1.00 80.31 270 ILE A C 1
ATOM 2076 O O . ILE A 1 270 ? 6.995 -16.841 4.513 1.00 80.31 270 ILE A O 1
ATOM 2080 N N . ALA A 1 271 ? 7.621 -18.118 2.781 1.00 81.81 271 ALA A N 1
ATOM 2081 C CA . ALA A 1 271 ? 6.369 -18.866 2.730 1.00 81.81 271 ALA A CA 1
ATOM 2082 C C . ALA A 1 271 ? 6.133 -19.589 4.062 1.00 81.81 271 ALA A C 1
ATOM 2084 O O . ALA A 1 271 ? 5.025 -19.561 4.599 1.00 81.81 271 ALA A O 1
ATOM 2085 N N . ARG A 1 272 ? 7.201 -20.139 4.655 1.00 83.50 272 ARG A N 1
ATOM 2086 C CA . ARG A 1 272 ? 7.166 -20.726 5.999 1.00 83.50 272 ARG A CA 1
ATOM 2087 C C . ARG A 1 272 ? 6.892 -19.686 7.080 1.00 83.50 272 ARG A C 1
ATOM 2089 O O . ARG A 1 272 ? 6.072 -19.950 7.951 1.00 83.50 272 ARG A O 1
ATOM 2096 N N . GLN A 1 273 ? 7.538 -18.522 7.021 1.00 81.88 273 GLN A N 1
ATOM 2097 C CA . GLN A 1 273 ? 7.316 -17.435 7.972 1.00 81.88 273 GLN A CA 1
ATOM 2098 C C . GLN A 1 273 ? 5.855 -16.974 7.941 1.00 81.88 273 GLN A C 1
ATOM 2100 O O . GLN A 1 273 ? 5.215 -16.975 8.988 1.00 81.88 273 GLN A O 1
ATOM 2105 N N . ILE A 1 274 ? 5.306 -16.687 6.757 1.00 81.81 274 ILE A N 1
ATOM 2106 C CA . ILE A 1 274 ? 3.899 -16.307 6.561 1.00 81.81 274 ILE A CA 1
ATOM 2107 C C . ILE A 1 274 ? 2.969 -17.416 7.063 1.00 81.81 274 ILE A C 1
ATOM 2109 O O . ILE A 1 274 ? 2.050 -17.142 7.823 1.00 81.81 274 ILE A O 1
ATOM 2113 N N . SER A 1 275 ? 3.240 -18.677 6.720 1.00 80.81 275 SER A N 1
ATOM 2114 C CA . SER A 1 275 ? 2.423 -19.813 7.182 1.00 80.81 275 SER A CA 1
ATOM 2115 C C . SER A 1 275 ? 2.500 -20.030 8.698 1.00 80.81 275 SER A C 1
ATOM 2117 O O . SER A 1 275 ? 1.582 -20.583 9.296 1.00 80.81 275 SER A O 1
ATOM 2119 N N . SER A 1 276 ? 3.605 -19.620 9.330 1.00 79.81 276 SER A N 1
ATOM 2120 C CA . SER A 1 276 ? 3.806 -19.711 10.779 1.00 79.81 276 SER A CA 1
ATOM 2121 C C . SER A 1 276 ? 3.218 -18.534 11.555 1.00 79.81 276 SER A C 1
ATOM 2123 O O . SER A 1 276 ? 3.082 -18.629 12.779 1.00 79.81 276 SER A O 1
ATOM 2125 N N . MET A 1 277 ? 2.868 -17.438 10.869 1.00 77.00 277 MET A N 1
ATOM 2126 C CA . MET A 1 277 ? 2.162 -16.319 11.479 1.00 77.00 277 MET A CA 1
ATOM 2127 C C . MET A 1 277 ? 0.789 -16.821 11.904 1.00 77.00 277 MET A C 1
ATOM 2129 O O . MET A 1 277 ? -0.120 -17.008 11.098 1.00 77.00 277 MET A O 1
ATOM 2133 N N . ARG A 1 278 ? 0.653 -17.088 13.202 1.00 68.88 278 ARG A N 1
ATOM 2134 C CA . ARG A 1 278 ? -0.645 -17.406 13.782 1.00 68.88 278 ARG A CA 1
ATOM 2135 C C . ARG A 1 278 ? -1.551 -16.187 13.620 1.00 68.88 278 ARG A C 1
ATOM 2137 O O . ARG A 1 278 ? -1.046 -15.061 13.693 1.00 68.88 278 ARG A O 1
ATOM 2144 N N . PRO A 1 279 ? -2.873 -16.384 13.478 1.00 64.06 279 PRO A N 1
ATOM 2145 C CA . PRO A 1 279 ? -3.818 -15.310 13.741 1.00 64.06 279 PRO A CA 1
ATOM 2146 C C . PRO A 1 279 ? -3.412 -14.644 15.058 1.00 64.06 279 PRO A C 1
ATOM 2148 O O . PRO A 1 279 ? -3.150 -15.348 16.038 1.00 64.06 279 PRO A O 1
ATOM 2151 N N . LEU A 1 280 ? -3.268 -13.317 15.069 1.00 56.72 280 LEU A N 1
ATOM 2152 C CA . LEU A 1 280 ? -2.977 -12.585 16.298 1.00 56.72 280 LEU A CA 1
ATOM 2153 C C . LEU A 1 280 ? -4.161 -12.803 17.240 1.00 56.72 280 LEU A C 1
ATOM 2155 O O . LEU A 1 280 ? -5.172 -12.110 17.153 1.00 56.72 280 LEU A O 1
ATOM 2159 N N . GLU A 1 281 ? -4.057 -13.801 18.117 1.00 53.97 281 GLU A N 1
ATOM 2160 C CA . GLU A 1 281 ? -5.072 -14.046 19.127 1.00 53.97 281 GLU A CA 1
ATOM 2161 C C . GLU A 1 281 ? -5.116 -12.818 20.030 1.00 53.97 281 GLU A C 1
ATOM 2163 O O . GLU A 1 281 ? -4.185 -12.528 20.792 1.00 53.97 281 GLU A O 1
ATOM 2168 N N . MET A 1 282 ? -6.204 -12.056 19.923 1.00 49.34 282 MET A N 1
ATOM 2169 C CA . MET A 1 282 ? -6.476 -10.981 20.856 1.00 49.34 282 MET A CA 1
ATOM 2170 C C . MET A 1 282 ? -6.668 -11.615 22.226 1.00 49.34 282 MET A C 1
ATOM 2172 O O . MET A 1 282 ? -7.728 -12.161 22.530 1.00 49.34 282 MET A O 1
ATOM 2176 N N . ARG A 1 283 ? -5.623 -11.562 23.060 1.00 45.44 283 ARG A N 1
ATOM 2177 C CA . ARG A 1 283 ? -5.728 -11.925 24.472 1.00 45.44 283 ARG A CA 1
ATOM 2178 C C . ARG A 1 283 ? -6.844 -11.077 25.069 1.00 45.44 283 ARG A C 1
ATOM 2180 O O . ARG A 1 283 ? -6.649 -9.886 25.316 1.00 45.44 283 ARG A O 1
ATOM 2187 N N . LYS A 1 284 ? -8.011 -11.687 25.291 1.00 44.09 284 LYS A N 1
ATOM 2188 C CA . LYS A 1 284 ? -9.058 -11.109 26.128 1.00 44.09 284 LYS A CA 1
ATOM 2189 C C . LYS A 1 284 ? -8.408 -10.896 27.491 1.00 44.09 284 LYS A C 1
ATOM 2191 O O . LYS A 1 284 ? -8.126 -11.862 28.196 1.00 44.09 284 LYS A O 1
ATOM 2196 N N . LYS A 1 285 ? -8.083 -9.647 27.835 1.00 41.28 285 LYS A N 1
ATOM 2197 C CA . LYS A 1 285 ? -7.809 -9.315 29.233 1.00 41.28 285 LYS A CA 1
ATOM 2198 C C . LYS A 1 285 ? -9.099 -9.651 29.970 1.00 41.28 285 LYS A C 1
ATOM 2200 O O . LYS A 1 285 ? -10.114 -9.014 29.708 1.00 41.28 285 LYS A O 1
ATOM 2205 N N . ALA A 1 286 ? -9.067 -10.692 30.798 1.00 41.50 286 ALA A N 1
ATOM 2206 C CA . ALA A 1 286 ? -10.120 -10.918 31.772 1.00 41.50 286 ALA A CA 1
ATOM 2207 C C . ALA A 1 286 ? -10.192 -9.647 32.629 1.00 41.50 286 ALA A C 1
ATOM 2209 O O . ALA A 1 286 ? -9.181 -9.263 33.224 1.00 41.50 286 ALA A O 1
ATOM 2210 N N . MET A 1 287 ? -11.323 -8.944 32.547 1.00 38.16 287 MET A N 1
ATOM 2211 C CA . MET A 1 287 ? -11.665 -7.864 33.472 1.00 38.16 287 MET A CA 1
ATOM 2212 C C . MET A 1 287 ? -12.219 -8.472 34.751 1.00 38.16 287 MET A C 1
ATOM 2214 O O . MET A 1 287 ? -12.945 -9.486 34.634 1.00 38.16 287 MET A O 1
#

Sequence (287 aa):
WNFLPTALAALQSSETRKNDHYQLIPVPLKKADGTPRETTKIAFEGLSSLKVLQGKMAALDPDADYFLSPLCKSAQESVLSTSENLENTEGQRTEEKIIGIIDVGIAFWNKTFLDDLGVCRFVDIGFMDLDSGKEAVSFIGQEGIAKYCTQMQKEGEKNVLRDLGTNYPKSTFARQKNILPLYRWHGFSHGTAMAHLAAPDRTKLMGLELPVNAVMDSTGDTLTSIVGIAIEALAKRAQQWGQAQNKDVSLGIVLSFGFMGGPHDGQHPIARQISSMRPLEMRKKAM

Mean predicted aligned error: 11.95 Å